Protein AF-A0A7W7WFT8-F1 (afdb_monomer)

Foldseek 3Di:
DVVVVVLVVVLLVVVVPDDLQLLLVLQVQNLLLVQVVCVVVVQKDFDLLQKIAGNDLDDPDLQSVQLCVQCPPRSIDGPVSSVVGDSDDPPPSQVVCVVVVFWPDPVVCCVVVVVVLVVLVVVLVVLVVVLVVVLVVCVVVVHDSVVSNVVSVVVNVVSVVVNPVPDPDDTDGDPSNVVSLVVQQVVLVVCVVVVVDDPVSQSSNCSSPNCVSDDCPDSNNSSNVSSVVVVVVVVVVVVVVVVVVVVVVVVVD

InterPro domains:
  IPR026467 Ser/Gly rich, Cys interspersed, C-terminal domain [TIGR04222] (7-215)

Sequence (253 aa):
MEFYRAERENADGSLADLDVYQLARLAKTVKATVLVGMYEQGRLVASTSGTVTVVDPEPRDRVEAALIEAAGPTRTVRITKLFEADLGRDAERDAELARRGLLEDRELYDRVAGPRASAARLVAVLVLLAGVVSVWWSVAQGKDVLRPAAFFVAILSVAMRSVFRWPPLRRFPTDLADRLLAAARADVGKAVGAGDAGDPPLVRAVALHGLSALPKDHDLVVATATAEAEDRRTFDELMRRHREAAEGQARKY

Nearest PDB structures (foldseek):
  6h2f-assembly1_I  TM=2.830E-01  e=9.382E+00  Aeromonas hydrophila subsp. hydrophila AL09-71

Organism: NCBI:txid258050

pLDDT: mean 80.82, std 14.82, range [39.59, 98.06]

Radius of gyration: 25.92 Å; Cα contacts (8 Å, |Δi|>4): 232; chains: 1; bounding box: 39×74×67 Å

Mean predicted aligned error: 11.73 Å

Structure (mmCIF, N/CA/C/O backbone):
data_AF-A0A7W7WFT8-F1
#
_entry.id   AF-A0A7W7WFT8-F1
#
loop_
_atom_site.group_PDB
_atom_site.id
_atom_site.type_symbol
_atom_site.label_atom_id
_atom_site.label_alt_id
_atom_site.label_comp_id
_atom_site.label_asym_id
_atom_site.label_entity_id
_atom_site.label_seq_id
_atom_site.pdbx_PDB_ins_code
_atom_site.Cartn_x
_atom_site.Cartn_y
_atom_site.Cartn_z
_atom_site.occupancy
_atom_site.B_iso_or_equiv
_atom_site.auth_seq_id
_atom_site.auth_comp_id
_atom_site.auth_asym_id
_atom_site.auth_atom_id
_atom_site.pdbx_PDB_model_num
ATOM 1 N N . MET A 1 1 ? -1.389 -30.212 -23.745 1.00 50.25 1 MET A N 1
ATOM 2 C CA . MET A 1 1 ? -2.164 -29.925 -22.515 1.00 50.25 1 MET A CA 1
ATOM 3 C C . MET A 1 1 ? -1.435 -30.339 -21.237 1.00 50.25 1 MET A C 1
ATOM 5 O O . MET A 1 1 ? -1.694 -29.719 -20.220 1.00 50.25 1 MET A O 1
ATOM 9 N N . GLU A 1 2 ? -0.515 -31.310 -21.260 1.00 43.66 2 GLU A N 1
ATOM 10 C CA . GLU A 1 2 ? 0.175 -31.784 -20.041 1.00 43.66 2 GLU A CA 1
ATOM 11 C C . GLU A 1 2 ? 1.190 -30.794 -19.444 1.00 43.66 2 GLU A C 1
ATOM 13 O O . GLU A 1 2 ? 1.282 -30.692 -18.224 1.00 43.66 2 GLU A O 1
ATOM 18 N N . PHE A 1 3 ? 1.860 -29.978 -20.269 1.00 39.59 3 PHE A N 1
ATOM 19 C CA . PHE A 1 3 ? 2.767 -28.920 -19.788 1.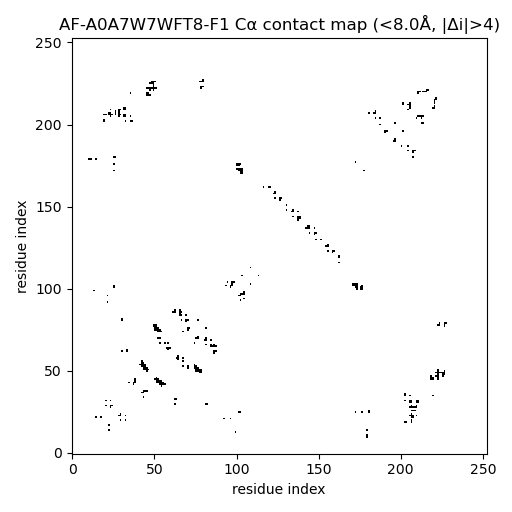00 39.59 3 PHE A CA 1
ATOM 20 C C . PHE A 1 3 ? 2.075 -27.915 -18.849 1.00 39.59 3 PHE A C 1
ATOM 22 O O . PHE A 1 3 ? 2.627 -27.553 -17.818 1.00 39.59 3 PHE A O 1
ATOM 29 N N . TYR A 1 4 ? 0.822 -27.549 -19.143 1.00 48.78 4 TYR A N 1
ATOM 30 C CA . TYR A 1 4 ? 0.037 -26.630 -18.311 1.00 48.78 4 TYR A CA 1
ATOM 31 C C . TYR A 1 4 ? -0.395 -27.225 -16.968 1.00 48.78 4 TYR A C 1
ATOM 33 O O . TYR A 1 4 ? -0.779 -26.471 -16.079 1.00 48.78 4 TYR A O 1
ATOM 41 N N . ARG A 1 5 ? -0.385 -28.555 -16.821 1.00 47.81 5 ARG A N 1
ATOM 42 C CA . ARG A 1 5 ? -0.784 -29.233 -15.583 1.00 47.81 5 ARG A CA 1
ATOM 43 C C . ARG A 1 5 ? 0.387 -29.341 -14.612 1.00 47.81 5 ARG A C 1
ATOM 45 O O . ARG A 1 5 ? 0.223 -28.977 -13.458 1.00 47.81 5 ARG A O 1
ATOM 52 N N . ALA A 1 6 ? 1.563 -29.731 -15.103 1.00 47.97 6 ALA A N 1
ATOM 53 C CA . ALA A 1 6 ? 2.786 -29.776 -14.301 1.00 47.97 6 ALA A CA 1
ATOM 54 C C . ALA A 1 6 ? 3.221 -28.377 -13.829 1.00 47.97 6 ALA A C 1
ATOM 56 O O . ALA A 1 6 ? 3.665 -28.209 -12.698 1.00 47.97 6 ALA A O 1
ATOM 57 N N . GLU A 1 7 ? 3.037 -27.355 -14.671 1.00 50.75 7 GLU A N 1
ATOM 58 C CA . GLU A 1 7 ? 3.286 -25.960 -14.296 1.00 50.75 7 GLU A CA 1
ATOM 59 C C . GLU A 1 7 ? 2.283 -25.467 -13.238 1.00 50.75 7 GLU A C 1
ATOM 61 O O . GLU A 1 7 ? 2.668 -24.740 -12.330 1.00 50.75 7 GLU A O 1
ATOM 66 N N . ARG A 1 8 ? 1.022 -25.925 -13.284 1.00 51.75 8 ARG A N 1
ATOM 67 C CA . ARG A 1 8 ? 0.002 -25.637 -12.258 1.00 51.75 8 ARG A CA 1
ATOM 68 C C . ARG A 1 8 ? 0.278 -26.333 -10.929 1.00 51.75 8 ARG A C 1
ATOM 70 O O . ARG A 1 8 ? 0.214 -25.686 -9.895 1.00 51.75 8 ARG A O 1
ATOM 77 N N . GLU A 1 9 ? 0.595 -27.624 -10.958 1.00 53.41 9 GLU A N 1
ATOM 78 C CA . GLU A 1 9 ? 0.851 -28.423 -9.753 1.00 53.41 9 GLU A CA 1
ATOM 79 C C . GLU A 1 9 ? 2.134 -27.954 -9.033 1.00 53.41 9 GLU A C 1
ATOM 81 O O . GLU A 1 9 ? 2.147 -27.877 -7.807 1.00 53.41 9 GLU A O 1
ATOM 86 N N . ASN A 1 10 ? 3.167 -27.513 -9.769 1.00 57.12 10 ASN A N 1
ATOM 87 C CA . ASN A 1 10 ? 4.337 -26.846 -9.173 1.00 57.12 10 ASN A CA 1
ATOM 88 C C . ASN A 1 10 ? 4.019 -25.443 -8.624 1.00 57.12 10 ASN A C 1
ATOM 90 O O . ASN A 1 10 ? 4.641 -24.999 -7.658 1.00 57.12 10 ASN A O 1
ATOM 94 N N . ALA A 1 11 ? 3.072 -24.729 -9.231 1.00 55.03 11 ALA A N 1
ATOM 95 C CA . ALA A 1 11 ? 2.734 -23.363 -8.847 1.00 55.03 11 ALA A CA 1
ATOM 96 C C . ALA A 1 11 ? 1.789 -23.290 -7.629 1.00 55.03 11 ALA A C 1
ATOM 98 O O . ALA A 1 11 ? 1.960 -22.407 -6.788 1.00 55.03 11 ALA A O 1
ATOM 99 N N . ASP A 1 12 ? 0.864 -24.243 -7.474 1.00 55.66 12 ASP A N 1
ATOM 100 C CA . ASP A 1 12 ? 0.010 -24.355 -6.281 1.00 55.66 12 ASP A CA 1
ATOM 101 C C . ASP A 1 12 ? 0.834 -24.708 -5.028 1.00 55.66 12 ASP A C 1
ATOM 103 O O . ASP A 1 12 ? 0.601 -24.141 -3.957 1.00 55.66 12 ASP A O 1
ATOM 107 N N . GLY A 1 13 ? 1.870 -25.547 -5.169 1.00 59.00 13 GLY A N 1
ATOM 108 C CA . GLY A 1 13 ? 2.876 -25.748 -4.117 1.00 59.00 13 GLY A CA 1
ATOM 109 C C . GLY A 1 13 ? 3.654 -24.463 -3.802 1.00 59.00 13 GLY A C 1
ATOM 110 O O . GLY A 1 13 ? 3.830 -24.103 -2.641 1.00 59.00 13 GLY A O 1
ATOM 111 N N . SER A 1 14 ? 4.018 -23.693 -4.835 1.00 63.72 14 SER A N 1
ATOM 112 C CA . SER A 1 14 ? 4.805 -22.460 -4.689 1.00 63.72 14 SER A CA 1
ATOM 113 C C . SER A 1 14 ? 4.126 -21.373 -3.846 1.00 63.72 14 SER A C 1
ATOM 115 O O . SER A 1 14 ? 4.821 -20.677 -3.105 1.00 63.72 14 SER A O 1
ATOM 117 N N . LEU A 1 15 ? 2.793 -21.224 -3.928 1.00 64.94 15 LEU A N 1
ATOM 118 C CA . LEU A 1 15 ? 2.033 -20.280 -3.094 1.00 64.94 15 LEU A CA 1
ATOM 119 C C . LEU A 1 15 ? 1.778 -20.778 -1.672 1.00 64.94 15 LEU A C 1
ATOM 121 O O . LEU A 1 15 ? 1.697 -19.963 -0.751 1.00 64.94 15 LEU A O 1
ATOM 125 N N . ALA A 1 16 ? 1.560 -22.083 -1.496 1.00 67.50 16 ALA A N 1
ATOM 126 C CA . ALA A 1 16 ? 1.362 -22.667 -0.173 1.00 67.50 16 ALA A CA 1
ATOM 127 C C . ALA A 1 16 ? 2.610 -22.475 0.705 1.00 67.50 16 ALA A C 1
ATOM 129 O O . ALA A 1 16 ? 2.475 -22.241 1.905 1.00 67.50 16 ALA A O 1
ATOM 130 N N . ASP A 1 17 ? 3.782 -22.462 0.065 1.00 78.38 17 ASP A N 1
ATOM 131 C CA . ASP A 1 17 ? 5.096 -22.245 0.667 1.00 78.38 17 ASP A CA 1
ATOM 132 C C . ASP A 1 17 ? 5.495 -20.761 0.791 1.00 78.38 17 ASP A C 1
ATOM 134 O O . ASP A 1 17 ? 6.647 -20.458 1.124 1.00 78.38 17 ASP A O 1
ATOM 138 N N . LEU A 1 18 ? 4.607 -19.813 0.459 1.00 81.69 18 LEU A N 1
ATOM 139 C CA . LEU A 1 18 ? 4.859 -18.395 0.724 1.00 81.69 18 LEU A CA 1
ATOM 140 C C . LEU A 1 18 ? 4.464 -18.046 2.149 1.00 81.69 18 LEU A C 1
ATOM 142 O O . LEU A 1 18 ? 3.367 -18.369 2.615 1.00 81.69 18 LEU A O 1
ATOM 146 N N . ASP A 1 19 ? 5.332 -17.286 2.807 1.00 87.62 19 ASP A N 1
ATOM 147 C CA . ASP A 1 19 ? 4.950 -16.654 4.055 1.00 87.62 19 ASP A CA 1
ATOM 148 C C . ASP A 1 19 ? 3.864 -15.581 3.816 1.00 87.62 19 ASP A C 1
ATOM 150 O O . ASP A 1 19 ? 3.641 -15.075 2.709 1.00 87.62 19 ASP A O 1
ATOM 154 N N . VAL A 1 20 ? 3.157 -15.227 4.886 1.00 87.81 20 VAL A N 1
ATOM 155 C CA . VAL A 1 20 ? 2.061 -14.249 4.858 1.00 87.81 20 VAL A CA 1
ATOM 156 C C . VAL A 1 20 ? 2.513 -12.886 4.312 1.00 87.81 20 VAL A C 1
ATOM 158 O O . VAL A 1 20 ? 1.756 -12.227 3.599 1.00 87.81 20 VAL A O 1
ATOM 161 N N . TYR A 1 21 ? 3.739 -12.455 4.610 1.00 87.25 21 TYR A N 1
ATOM 162 C CA . TYR A 1 21 ? 4.273 -11.168 4.170 1.00 87.25 21 TYR A CA 1
ATOM 163 C C . TYR A 1 21 ? 4.674 -11.185 2.697 1.00 87.25 21 TYR A C 1
ATOM 165 O O . TYR A 1 21 ? 4.445 -10.200 2.000 1.00 87.25 21 TYR A O 1
ATOM 173 N N . GLN A 1 22 ? 5.229 -12.287 2.198 1.00 88.44 22 GLN A N 1
ATOM 174 C CA . GLN A 1 22 ? 5.517 -12.524 0.788 1.00 88.44 22 GLN A CA 1
ATOM 175 C C . GLN A 1 22 ? 4.223 -12.533 -0.025 1.00 88.44 22 GLN A C 1
ATOM 177 O O . GLN A 1 22 ? 4.143 -11.863 -1.057 1.00 88.44 22 GLN A O 1
ATOM 182 N N . LEU A 1 23 ? 3.184 -13.206 0.478 1.00 89.88 23 LEU A N 1
ATOM 183 C CA . LEU A 1 23 ? 1.859 -13.198 -0.134 1.00 89.88 23 LEU A CA 1
ATOM 184 C C . LEU A 1 23 ? 1.267 -11.784 -0.164 1.00 89.88 23 LEU A C 1
ATOM 186 O O . LEU A 1 23 ? 0.834 -11.314 -1.217 1.00 89.88 23 LEU A O 1
ATOM 190 N N . ALA A 1 24 ? 1.326 -11.069 0.964 1.00 90.44 24 ALA A N 1
ATOM 191 C CA . ALA A 1 24 ? 0.870 -9.687 1.052 1.00 90.44 24 ALA A CA 1
ATOM 192 C C . ALA A 1 24 ? 1.673 -8.747 0.141 1.00 90.44 24 ALA A C 1
ATOM 194 O O . ALA A 1 24 ? 1.148 -7.781 -0.415 1.00 90.44 24 ALA A O 1
ATOM 195 N N . ARG A 1 25 ? 2.962 -9.028 -0.056 1.00 88.62 25 ARG A N 1
ATOM 196 C CA . ARG A 1 25 ? 3.845 -8.273 -0.950 1.00 88.62 25 ARG A CA 1
ATOM 197 C C . ARG A 1 25 ? 3.471 -8.470 -2.402 1.00 88.62 25 ARG A C 1
ATOM 199 O O . ARG A 1 25 ? 3.368 -7.480 -3.127 1.00 88.62 25 ARG A O 1
ATOM 206 N N . LEU A 1 26 ? 3.182 -9.706 -2.790 1.00 88.12 26 LEU A N 1
ATOM 207 C CA . LEU A 1 26 ? 2.691 -10.037 -4.121 1.00 88.12 26 LEU A CA 1
ATOM 208 C C . LEU A 1 26 ? 1.326 -9.384 -4.391 1.00 88.12 26 LEU A C 1
ATOM 210 O O . LEU A 1 26 ? 1.120 -8.772 -5.438 1.00 88.12 26 LEU A O 1
ATOM 214 N N . ALA A 1 27 ? 0.423 -9.431 -3.407 1.00 89.31 27 ALA A N 1
ATOM 215 C CA . ALA A 1 27 ? -0.914 -8.845 -3.482 1.00 89.31 27 ALA A CA 1
ATOM 216 C C . ALA A 1 27 ? -0.955 -7.315 -3.287 1.00 89.31 27 ALA A C 1
ATOM 218 O O . ALA A 1 27 ? -2.010 -6.713 -3.488 1.00 89.31 27 ALA A O 1
ATOM 219 N N . LYS A 1 28 ? 0.174 -6.677 -2.939 1.00 89.44 28 LYS A N 1
ATOM 220 C CA . LYS A 1 28 ? 0.299 -5.235 -2.632 1.00 89.44 28 LYS A CA 1
ATOM 221 C C . LYS A 1 28 ? -0.527 -4.779 -1.419 1.00 89.44 28 LYS A C 1
ATOM 223 O O . LYS A 1 28 ? -0.974 -3.639 -1.349 1.00 89.44 28 LYS A O 1
ATOM 228 N N . THR A 1 29 ? -0.680 -5.658 -0.441 1.00 92.25 29 THR A N 1
ATOM 229 C CA . THR A 1 29 ? -1.489 -5.501 0.781 1.00 92.25 29 THR A CA 1
ATOM 230 C C . THR A 1 29 ? -0.646 -5.509 2.060 1.00 92.25 29 THR A C 1
ATOM 232 O O . THR A 1 29 ? -1.208 -5.394 3.143 1.00 92.25 29 THR A O 1
ATOM 235 N N . VAL A 1 30 ? 0.692 -5.567 1.958 1.00 92.88 30 VAL A N 1
ATOM 236 C CA . VAL A 1 30 ? 1.639 -5.634 3.099 1.00 92.88 30 VAL A CA 1
ATOM 237 C C . VAL A 1 30 ? 1.283 -4.682 4.235 1.00 92.88 30 VAL A C 1
ATOM 239 O O . VAL A 1 30 ? 1.249 -5.101 5.384 1.00 92.88 30 VAL A O 1
ATOM 242 N N . LYS A 1 31 ? 0.992 -3.412 3.925 1.00 93.94 31 LYS A N 1
ATOM 243 C CA . LYS A 1 31 ? 0.644 -2.409 4.942 1.00 93.94 31 LYS A CA 1
ATOM 244 C C . LYS A 1 31 ? -0.584 -2.822 5.744 1.00 93.94 31 LYS A C 1
ATOM 246 O O . LYS A 1 31 ? -0.548 -2.790 6.964 1.00 93.94 31 LYS A O 1
ATOM 251 N N . ALA A 1 32 ? -1.645 -3.248 5.059 1.00 94.88 32 ALA A N 1
ATOM 252 C CA . ALA A 1 32 ? -2.862 -3.713 5.713 1.00 94.88 32 ALA A CA 1
ATOM 253 C C . ALA A 1 32 ? -2.578 -4.946 6.581 1.00 94.88 32 ALA A C 1
ATOM 255 O O . ALA A 1 32 ? -3.019 -5.000 7.722 1.00 94.88 32 ALA A O 1
ATOM 256 N N . THR A 1 33 ? -1.791 -5.896 6.075 1.00 94.75 33 THR A N 1
ATOM 257 C CA . THR A 1 33 ? -1.417 -7.110 6.811 1.00 94.75 33 THR A CA 1
ATOM 258 C C . THR A 1 33 ? -0.623 -6.808 8.076 1.00 94.75 33 THR A C 1
ATOM 260 O O . THR A 1 33 ? -0.925 -7.372 9.122 1.00 94.75 33 THR A O 1
ATOM 263 N N . VAL A 1 34 ? 0.352 -5.899 8.008 1.00 94.44 34 VAL A N 1
ATOM 264 C CA . VAL A 1 34 ? 1.160 -5.508 9.174 1.00 94.44 34 VAL A CA 1
ATOM 265 C C . VAL A 1 34 ? 0.302 -4.751 10.183 1.00 94.44 34 VAL A C 1
ATOM 267 O O . VAL A 1 34 ? 0.357 -5.062 11.365 1.00 94.44 34 VAL A O 1
ATOM 270 N N . LEU A 1 35 ? -0.539 -3.812 9.733 1.00 95.19 35 LEU A N 1
ATOM 271 C CA . LEU A 1 35 ? -1.436 -3.061 10.619 1.00 95.19 35 LEU A CA 1
ATOM 272 C C . LEU A 1 35 ? -2.415 -3.978 11.359 1.00 95.19 35 LEU A C 1
ATOM 274 O O . LEU A 1 35 ? -2.598 -3.813 12.561 1.00 95.19 35 LEU A O 1
ATOM 278 N N . VAL A 1 36 ? -2.999 -4.959 10.664 1.00 95.06 36 VAL A N 1
ATOM 279 C CA . VAL A 1 36 ? -3.851 -5.978 11.296 1.00 95.06 36 VAL A CA 1
ATOM 280 C C . VAL A 1 36 ? -3.036 -6.823 12.265 1.00 95.06 36 VAL A C 1
ATOM 282 O O . VAL A 1 36 ? -3.439 -6.977 13.407 1.00 95.06 36 VAL A O 1
ATOM 285 N N . GLY A 1 37 ? -1.852 -7.298 11.869 1.00 93.19 37 GLY A N 1
ATOM 286 C CA . GLY A 1 37 ? -0.977 -8.058 12.762 1.00 93.19 37 GLY A CA 1
ATOM 287 C C . GLY A 1 37 ? -0.611 -7.295 14.041 1.00 93.19 37 GLY A C 1
ATOM 288 O O . GLY A 1 37 ? -0.645 -7.870 15.125 1.00 93.19 37 GLY A O 1
ATOM 289 N N . MET A 1 38 ? -0.311 -5.997 13.939 1.00 94.75 38 MET A N 1
ATOM 290 C CA . MET A 1 38 ? -0.052 -5.137 15.098 1.00 94.75 38 MET A CA 1
ATOM 291 C C . MET A 1 38 ? -1.309 -4.931 15.954 1.00 94.75 38 MET A C 1
ATOM 293 O O . MET A 1 38 ? -1.201 -4.915 17.180 1.00 94.75 38 MET A O 1
ATOM 297 N N . TYR A 1 39 ? -2.481 -4.778 15.332 1.00 95.25 39 TYR A N 1
ATOM 298 C CA . TYR A 1 39 ? -3.759 -4.612 16.031 1.00 95.25 39 TYR A CA 1
ATOM 299 C C . TYR A 1 39 ? -4.137 -5.870 16.823 1.00 95.25 39 TYR A C 1
ATOM 301 O O . TYR A 1 39 ? -4.338 -5.784 18.031 1.00 95.25 39 TYR A O 1
ATOM 309 N N . GLU A 1 40 ? -4.100 -7.045 16.189 1.00 93.19 40 GLU A N 1
ATOM 310 C CA . GLU A 1 40 ? -4.391 -8.339 16.831 1.00 93.19 40 GLU A CA 1
ATOM 311 C C . GLU A 1 40 ? -3.426 -8.657 17.983 1.00 93.19 40 GLU A C 1
ATOM 313 O O . GLU A 1 40 ? -3.780 -9.301 18.966 1.00 93.19 40 GLU A O 1
ATOM 318 N N . GLN A 1 41 ? -2.185 -8.174 17.901 1.00 94.06 41 GLN A N 1
ATOM 319 C CA . GLN A 1 41 ? -1.191 -8.330 18.966 1.00 94.06 41 GLN A CA 1
ATOM 320 C C . GLN A 1 41 ? -1.345 -7.305 20.103 1.00 94.06 41 GLN A C 1
ATOM 322 O O . GLN A 1 41 ? -0.537 -7.314 21.032 1.00 94.06 41 GLN A O 1
ATOM 327 N N . GLY A 1 42 ? -2.323 -6.393 20.030 1.00 95.38 42 GLY A N 1
ATOM 328 C CA . GLY A 1 42 ? -2.522 -5.317 21.007 1.00 95.38 42 GLY A CA 1
ATOM 329 C C . GLY A 1 42 ? -1.450 -4.222 20.960 1.00 95.38 42 GLY A C 1
ATOM 330 O O . GLY A 1 42 ? -1.288 -3.458 21.909 1.00 95.38 42 GLY A O 1
ATOM 331 N N . ARG A 1 43 ? -0.688 -4.147 19.865 1.00 96.25 43 ARG A N 1
ATOM 332 C CA . ARG A 1 43 ? 0.441 -3.217 19.678 1.00 96.25 43 ARG A CA 1
ATOM 333 C C . ARG A 1 43 ? 0.031 -1.958 18.927 1.00 96.25 43 ARG A C 1
ATOM 335 O O . ARG A 1 43 ? 0.760 -0.967 18.935 1.00 96.25 43 ARG A O 1
ATOM 342 N N . LEU A 1 44 ? -1.146 -1.983 18.314 1.00 96.81 44 LEU A N 1
ATOM 343 C CA . LEU A 1 44 ? -1.772 -0.856 17.646 1.00 96.81 44 LEU A CA 1
ATOM 344 C C . LEU A 1 44 ? -3.238 -0.776 18.064 1.00 96.81 44 LEU A C 1
ATOM 346 O O . LEU A 1 44 ? -3.957 -1.766 18.019 1.00 96.81 44 LEU A O 1
ATOM 350 N N . VAL A 1 45 ? -3.687 0.416 18.443 1.00 97.12 45 VAL A N 1
ATOM 351 C CA . VAL A 1 45 ? -5.089 0.691 18.767 1.00 97.12 45 VAL A CA 1
ATOM 352 C C . VAL A 1 45 ? -5.644 1.632 17.713 1.00 97.12 45 VAL A C 1
ATOM 354 O O . VAL A 1 45 ? -5.052 2.673 17.425 1.00 97.12 45 VAL A O 1
ATOM 357 N N . ALA A 1 46 ? -6.777 1.264 17.125 1.00 96.94 46 ALA A N 1
ATOM 358 C CA . ALA A 1 46 ? -7.500 2.101 16.182 1.00 96.94 46 ALA A CA 1
ATOM 359 C C . ALA A 1 46 ? -8.653 2.813 16.894 1.00 96.94 46 ALA A C 1
ATOM 361 O O . ALA A 1 46 ? -9.386 2.212 17.672 1.00 96.94 46 ALA A O 1
ATOM 362 N N . SER A 1 47 ? -8.803 4.108 16.630 1.00 96.62 47 SER A N 1
ATOM 363 C CA . SER A 1 47 ? -9.913 4.919 17.121 1.00 96.62 47 SER A CA 1
ATOM 364 C C . SER A 1 47 ? -10.936 5.133 16.011 1.00 96.62 47 SER A C 1
ATOM 366 O O . SER A 1 47 ? -10.584 5.325 14.844 1.00 96.62 47 SER A O 1
ATOM 368 N N . THR A 1 48 ? -12.211 5.221 16.387 1.00 94.56 48 THR A N 1
ATOM 369 C CA . THR A 1 48 ? -13.317 5.554 15.476 1.00 94.56 48 THR A CA 1
ATOM 370 C C . THR A 1 48 ? -13.163 6.928 14.816 1.00 94.56 48 THR A C 1
ATOM 372 O O . THR A 1 48 ? -13.754 7.165 13.764 1.00 94.56 48 THR A O 1
ATOM 375 N N . SER A 1 49 ? -12.320 7.808 15.373 1.00 94.81 49 SER A N 1
ATOM 376 C CA . SER A 1 49 ? -11.932 9.104 14.794 1.00 94.81 49 SER A CA 1
ATOM 377 C C . SER A 1 49 ? -11.028 9.005 13.558 1.00 94.81 49 SER A C 1
ATOM 379 O O . SER A 1 49 ? -10.674 10.032 12.989 1.00 94.81 49 SER A O 1
ATOM 381 N N . GLY A 1 50 ? -10.610 7.804 13.150 1.00 95.56 50 GLY A N 1
ATOM 382 C CA . GLY A 1 50 ? -9.708 7.607 12.009 1.00 95.56 50 GLY A CA 1
ATOM 383 C C . GLY A 1 50 ? -8.221 7.766 12.330 1.00 95.56 50 GLY A C 1
ATOM 384 O O . GLY A 1 50 ? -7.371 7.830 11.436 1.00 95.56 50 GLY A O 1
ATOM 385 N N . THR A 1 51 ? -7.888 7.807 13.617 1.00 97.00 51 THR A N 1
ATOM 386 C CA . THR A 1 51 ? -6.510 7.804 14.107 1.00 97.00 51 THR A CA 1
ATOM 387 C C . THR A 1 51 ? -6.128 6.433 14.636 1.00 97.00 51 THR A C 1
ATOM 389 O O . THR A 1 51 ? -6.955 5.709 15.182 1.00 97.00 51 THR A O 1
ATOM 392 N N . VAL A 1 52 ? -4.852 6.103 14.509 1.00 97.25 52 VAL A N 1
ATOM 393 C CA . VAL A 1 52 ? -4.237 4.902 15.065 1.00 97.25 52 VAL A CA 1
ATOM 394 C C . VAL A 1 52 ? -3.107 5.305 15.995 1.00 97.25 52 VAL A C 1
ATOM 396 O O . VAL A 1 52 ? -2.371 6.254 15.710 1.00 97.25 52 VAL A O 1
ATOM 399 N N . THR A 1 53 ? -2.984 4.580 17.100 1.00 97.56 53 THR A N 1
ATOM 400 C CA . THR A 1 53 ? -1.948 4.777 18.109 1.00 97.56 53 THR A CA 1
ATOM 401 C C . THR A 1 53 ? -1.115 3.510 18.237 1.00 97.56 53 THR A C 1
ATOM 403 O O . THR A 1 53 ? -1.643 2.440 18.534 1.00 97.56 53 THR A O 1
ATOM 406 N N . VAL A 1 54 ? 0.192 3.634 18.019 1.00 97.31 54 VAL A N 1
ATOM 407 C CA . VAL A 1 54 ? 1.168 2.565 18.255 1.00 97.31 54 VAL A CA 1
ATOM 408 C C . VAL A 1 54 ? 1.478 2.522 19.749 1.00 97.31 54 VAL A C 1
ATOM 410 O O . VAL A 1 54 ? 2.038 3.467 20.309 1.00 97.31 54 VAL A O 1
ATOM 413 N N . VAL A 1 55 ? 1.096 1.423 20.394 1.00 96.81 55 VAL A N 1
ATOM 414 C CA . VAL A 1 55 ? 1.263 1.203 21.836 1.00 96.81 55 VAL A CA 1
ATOM 415 C C . VAL A 1 55 ? 2.663 0.676 22.137 1.00 96.81 55 VAL A C 1
ATOM 417 O O . VAL A 1 55 ? 3.342 1.196 23.023 1.00 96.81 55 VAL A O 1
ATOM 420 N N . ASP A 1 56 ? 3.116 -0.309 21.362 1.00 95.00 56 ASP A N 1
ATOM 421 C CA . ASP A 1 56 ? 4.440 -0.916 21.492 1.00 95.00 56 ASP A CA 1
ATOM 422 C C . ASP A 1 56 ? 5.356 -0.451 20.344 1.00 95.00 56 ASP A C 1
ATOM 424 O O . ASP A 1 56 ? 5.102 -0.800 19.190 1.00 95.00 56 ASP A O 1
ATOM 428 N N . PRO A 1 57 ? 6.401 0.350 20.629 1.00 92.00 57 PRO A N 1
ATOM 429 C CA . PRO A 1 57 ? 7.276 0.920 19.612 1.00 92.00 57 PRO A CA 1
ATOM 430 C C . PRO A 1 57 ? 8.401 -0.018 19.152 1.00 92.00 57 PRO A C 1
ATOM 432 O O . PRO A 1 57 ? 9.175 0.401 18.297 1.00 92.00 57 PRO A O 1
ATOM 435 N N . GLU A 1 58 ? 8.555 -1.214 19.729 1.00 95.50 58 GLU A N 1
ATOM 436 C CA . GLU A 1 58 ? 9.685 -2.097 19.418 1.00 95.50 58 GLU A CA 1
ATOM 437 C C . GLU A 1 58 ? 9.481 -2.787 18.055 1.00 95.50 58 GLU A C 1
ATOM 439 O O . GLU A 1 58 ? 8.637 -3.675 17.940 1.00 95.50 58 GLU A O 1
ATOM 444 N N . PRO A 1 59 ? 10.203 -2.429 16.983 1.00 93.69 59 PRO A N 1
ATOM 445 C CA . PRO A 1 59 ? 9.925 -3.000 15.669 1.00 93.69 59 PRO A CA 1
ATOM 446 C C . PRO A 1 59 ? 10.323 -4.480 15.603 1.00 93.69 59 PRO A C 1
ATOM 448 O O . PRO A 1 59 ? 11.453 -4.835 15.937 1.00 93.69 59 PRO A O 1
ATOM 451 N N . ARG A 1 60 ? 9.439 -5.355 15.101 1.00 91.25 60 ARG A N 1
ATOM 452 C CA . ARG A 1 60 ? 9.785 -6.774 14.873 1.00 91.25 60 ARG A CA 1
ATOM 453 C C . ARG A 1 60 ? 10.402 -7.020 13.507 1.00 91.25 60 ARG A C 1
ATOM 455 O O . ARG A 1 60 ? 11.161 -7.969 13.326 1.00 91.25 60 ARG A O 1
ATOM 462 N N . ASP A 1 61 ? 10.077 -6.171 12.541 1.00 89.44 61 ASP A N 1
ATOM 463 C CA . ASP A 1 61 ? 10.654 -6.213 11.209 1.00 89.44 61 ASP A CA 1
ATOM 464 C C . ASP A 1 61 ? 10.826 -4.806 10.616 1.00 89.44 61 ASP A C 1
ATOM 466 O O . ASP A 1 61 ? 10.438 -3.795 11.202 1.00 89.44 61 ASP A O 1
ATOM 470 N N . ARG A 1 62 ? 11.449 -4.734 9.433 1.00 88.94 62 ARG A N 1
ATOM 471 C CA . ARG A 1 62 ? 11.726 -3.464 8.740 1.00 88.94 62 ARG A CA 1
ATOM 472 C C . ARG A 1 62 ? 10.468 -2.725 8.284 1.00 88.94 62 ARG A C 1
ATOM 474 O O . ARG A 1 62 ? 10.485 -1.502 8.207 1.00 88.94 62 ARG A O 1
ATOM 481 N N . VAL A 1 63 ? 9.413 -3.452 7.931 1.00 90.56 63 VAL A N 1
ATOM 482 C CA . VAL A 1 63 ? 8.158 -2.867 7.450 1.00 90.56 63 VAL A CA 1
ATOM 483 C C . VAL A 1 63 ? 7.416 -2.234 8.617 1.00 90.56 63 VAL A C 1
ATOM 485 O O . VAL A 1 63 ? 6.952 -1.102 8.513 1.00 90.56 63 VAL A O 1
ATOM 488 N N . GLU A 1 64 ? 7.356 -2.945 9.736 1.00 92.94 64 GLU A N 1
ATOM 489 C CA . GLU A 1 64 ? 6.843 -2.427 10.988 1.00 92.94 64 GLU A CA 1
ATOM 490 C C . GLU A 1 64 ? 7.661 -1.221 11.461 1.00 92.94 64 GLU A C 1
ATOM 492 O O . GLU A 1 64 ? 7.073 -0.191 11.773 1.00 92.94 64 GLU A O 1
ATOM 497 N N . ALA A 1 65 ? 8.997 -1.288 11.420 1.00 93.56 65 ALA A N 1
ATOM 498 C CA . ALA A 1 65 ? 9.854 -0.148 11.750 1.00 93.56 65 ALA A CA 1
ATOM 499 C C . ALA A 1 65 ? 9.496 1.102 10.933 1.00 93.56 65 ALA A C 1
ATOM 501 O O . ALA A 1 65 ? 9.340 2.178 11.505 1.00 93.56 65 ALA A O 1
ATOM 502 N N . ALA A 1 66 ? 9.291 0.955 9.621 1.00 93.38 66 ALA A N 1
ATOM 503 C CA . ALA A 1 66 ? 8.897 2.061 8.750 1.00 93.38 66 ALA A CA 1
ATOM 504 C C . ALA A 1 66 ? 7.501 2.620 9.088 1.00 93.38 66 ALA A C 1
ATOM 506 O O . ALA A 1 66 ? 7.279 3.828 9.012 1.00 93.38 66 ALA A O 1
ATOM 507 N N . LEU A 1 67 ? 6.550 1.766 9.484 1.00 94.00 67 LEU A N 1
ATOM 508 C CA . LEU A 1 67 ? 5.220 2.208 9.922 1.00 94.00 67 LEU A CA 1
ATOM 509 C C . LEU A 1 67 ? 5.268 2.926 11.277 1.00 94.00 67 LEU A C 1
ATOM 511 O O . LEU A 1 67 ? 4.604 3.948 11.447 1.00 94.00 67 LEU A O 1
ATOM 515 N N . ILE A 1 68 ? 6.067 2.426 12.222 1.00 95.00 68 ILE A N 1
ATOM 516 C CA . ILE A 1 68 ? 6.284 3.058 13.529 1.00 95.00 68 ILE A CA 1
ATOM 517 C C . ILE A 1 68 ? 6.972 4.416 13.346 1.00 95.00 68 ILE A C 1
ATOM 519 O O . ILE A 1 68 ? 6.551 5.404 13.946 1.00 95.00 68 ILE A O 1
ATOM 523 N N . GLU A 1 69 ? 7.974 4.497 12.470 1.00 95.06 69 GLU A N 1
ATOM 524 C CA . GLU A 1 69 ? 8.629 5.754 12.105 1.00 95.06 69 GLU A CA 1
ATOM 525 C C . GLU A 1 69 ? 7.633 6.744 11.479 1.00 95.06 69 GLU A C 1
ATOM 527 O O . GLU A 1 69 ? 7.590 7.911 11.872 1.00 95.06 69 GLU A O 1
ATOM 532 N N . ALA A 1 70 ? 6.762 6.277 10.577 1.00 94.69 70 ALA A N 1
ATOM 533 C CA . ALA A 1 70 ? 5.721 7.100 9.961 1.00 94.69 70 ALA A CA 1
ATOM 534 C C . ALA A 1 70 ? 4.647 7.587 10.952 1.00 94.69 70 ALA A C 1
ATOM 536 O O . ALA A 1 70 ? 4.044 8.642 10.732 1.00 94.69 70 ALA A O 1
ATOM 537 N N . ALA A 1 71 ? 4.417 6.865 12.055 1.00 94.31 71 ALA A N 1
ATOM 538 C CA . ALA A 1 71 ? 3.562 7.331 13.147 1.00 94.31 71 ALA A CA 1
ATOM 539 C C . ALA A 1 71 ? 4.177 8.516 13.915 1.00 94.31 71 ALA A C 1
ATOM 541 O O . ALA A 1 71 ? 3.455 9.270 14.574 1.00 94.31 71 ALA A O 1
ATOM 542 N N . GLY A 1 72 ? 5.493 8.711 13.798 1.00 93.06 72 GLY A N 1
ATOM 543 C CA . GLY A 1 72 ? 6.224 9.821 14.390 1.00 93.06 72 GLY A CA 1
ATOM 544 C C . GLY A 1 72 ? 6.368 9.731 15.916 1.00 93.06 72 GLY A C 1
ATOM 545 O O . GLY A 1 72 ? 5.950 8.759 16.551 1.00 93.06 72 GLY A O 1
ATOM 546 N N . PRO A 1 73 ? 6.946 10.766 16.553 1.00 91.94 73 PRO A N 1
ATOM 547 C CA . PRO A 1 73 ? 7.269 10.746 17.983 1.00 91.94 73 PRO A CA 1
ATOM 548 C C . PRO A 1 73 ? 6.030 10.698 18.886 1.00 91.94 73 PRO A C 1
ATOM 550 O O . PRO A 1 73 ? 6.099 10.183 19.998 1.00 91.94 73 PRO A O 1
ATOM 553 N N . THR A 1 74 ? 4.888 11.207 18.413 1.00 92.25 74 THR A N 1
ATOM 554 C CA . THR A 1 74 ? 3.604 11.160 19.129 1.00 92.25 74 THR A CA 1
ATOM 555 C C . THR A 1 74 ? 2.945 9.786 19.072 1.00 92.25 74 THR A C 1
ATOM 557 O O . THR A 1 74 ? 1.961 9.564 19.778 1.00 92.25 74 THR A O 1
ATOM 560 N N . ARG A 1 75 ? 3.448 8.881 18.216 1.00 92.31 75 ARG A N 1
ATOM 561 C CA . ARG A 1 75 ? 2.943 7.514 17.995 1.00 92.31 75 ARG A CA 1
ATOM 562 C C . ARG A 1 75 ? 1.460 7.435 17.653 1.00 92.31 75 ARG A C 1
ATOM 564 O O . ARG A 1 75 ? 0.876 6.361 17.689 1.00 92.31 75 ARG A O 1
ATOM 571 N N . THR A 1 76 ? 0.850 8.569 17.339 1.00 96.06 76 THR A N 1
ATOM 572 C CA . THR A 1 76 ? -0.568 8.714 17.042 1.00 96.06 76 THR A CA 1
ATOM 573 C C . THR A 1 76 ? -0.676 9.502 15.762 1.00 96.06 76 THR A C 1
ATOM 575 O O . THR A 1 76 ? -0.184 10.631 15.673 1.00 96.06 76 THR A O 1
ATOM 578 N N . VAL A 1 77 ? -1.309 8.896 14.767 1.00 96.75 77 VAL A N 1
ATOM 579 C CA . VAL A 1 77 ? -1.384 9.441 13.417 1.00 96.75 77 VAL A CA 1
ATOM 580 C C . VAL A 1 77 ? -2.697 9.027 12.760 1.00 96.75 77 VAL A C 1
ATOM 582 O O . VAL A 1 77 ? -3.335 8.060 13.169 1.00 96.75 77 VAL A O 1
ATOM 585 N N . ARG A 1 78 ? -3.128 9.758 11.730 1.00 95.75 78 ARG A N 1
ATOM 586 C CA . ARG A 1 78 ? -4.234 9.310 10.877 1.00 95.75 78 ARG A CA 1
ATOM 587 C C . ARG A 1 78 ? -3.831 8.063 10.101 1.00 95.75 78 ARG A C 1
ATOM 589 O O . ARG A 1 78 ? -2.724 7.998 9.569 1.00 95.75 78 ARG A O 1
ATOM 596 N N . ILE A 1 79 ? -4.737 7.094 10.020 1.00 95.88 79 ILE A N 1
ATOM 597 C CA . ILE A 1 79 ? -4.455 5.797 9.394 1.00 95.88 79 ILE A CA 1
ATOM 598 C C . ILE A 1 79 ? -4.103 5.928 7.902 1.00 95.88 79 ILE A C 1
ATOM 600 O O . ILE A 1 79 ? -3.232 5.209 7.415 1.00 95.88 79 ILE A O 1
ATOM 604 N N . THR A 1 80 ? -4.675 6.911 7.197 1.00 94.25 80 THR A N 1
ATOM 605 C CA . THR A 1 80 ? -4.351 7.218 5.792 1.00 94.25 80 THR A CA 1
ATOM 606 C C . THR A 1 80 ? -2.873 7.564 5.598 1.00 94.25 80 THR A C 1
ATOM 608 O O . THR A 1 80 ? -2.250 7.076 4.659 1.00 94.25 80 THR A O 1
ATOM 611 N N . LYS A 1 81 ? -2.251 8.279 6.546 1.00 93.19 81 LYS A N 1
ATOM 612 C CA . LYS A 1 81 ? -0.810 8.584 6.498 1.00 93.19 81 LYS A CA 1
ATOM 613 C C . LYS A 1 81 ? 0.072 7.345 6.651 1.00 93.19 81 LYS A C 1
ATOM 615 O O . LYS A 1 81 ? 1.128 7.271 6.029 1.00 93.19 81 LYS A O 1
ATOM 620 N N . LEU A 1 82 ? -0.350 6.343 7.428 1.00 92.56 82 LEU A N 1
ATOM 621 C CA . LEU A 1 82 ? 0.385 5.072 7.492 1.00 92.56 82 LEU A CA 1
ATOM 622 C C . LEU A 1 82 ? 0.323 4.324 6.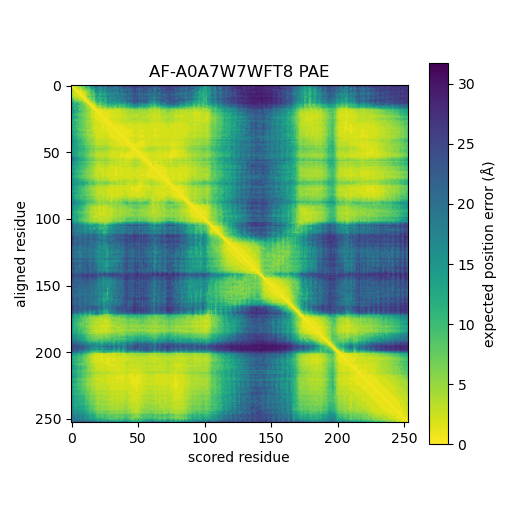155 1.00 92.56 82 LEU A C 1
ATOM 624 O O . LEU A 1 82 ? 1.306 3.715 5.730 1.00 92.56 82 LEU A O 1
ATOM 628 N N . PHE A 1 83 ? -0.794 4.430 5.430 1.00 90.38 83 PHE A N 1
ATOM 629 C CA . PHE A 1 83 ? -0.901 3.900 4.070 1.00 90.38 83 PHE A CA 1
ATOM 630 C C . PHE A 1 83 ? -0.057 4.658 3.039 1.00 90.38 83 PHE A C 1
ATOM 632 O O . PHE A 1 83 ? 0.253 4.093 1.988 1.00 90.38 83 PHE A O 1
ATOM 639 N N . GLU A 1 84 ? 0.410 5.865 3.350 1.00 89.12 84 GLU A N 1
ATOM 640 C CA . GLU A 1 84 ? 1.346 6.640 2.526 1.00 89.12 84 GLU A CA 1
ATOM 641 C C . GLU A 1 84 ? 2.818 6.356 2.858 1.00 89.12 84 GLU A C 1
ATOM 643 O O . GLU A 1 84 ? 3.680 6.592 2.014 1.00 89.12 84 GLU A O 1
ATOM 648 N N . ALA A 1 85 ? 3.110 5.771 4.026 1.00 89.38 85 ALA A N 1
ATOM 649 C CA . ALA A 1 85 ? 4.474 5.508 4.491 1.00 89.38 85 ALA A CA 1
ATOM 650 C C . ALA A 1 85 ? 5.322 4.742 3.460 1.00 89.38 85 ALA A C 1
ATOM 652 O O . ALA A 1 85 ? 4.898 3.707 2.935 1.00 89.38 85 ALA A O 1
ATOM 653 N N . ASP A 1 86 ? 6.535 5.210 3.171 1.00 88.19 86 ASP A N 1
ATOM 654 C CA . ASP A 1 86 ? 7.459 4.434 2.347 1.00 88.19 86 ASP A CA 1
ATOM 655 C C . ASP A 1 86 ? 8.019 3.281 3.187 1.00 88.19 86 ASP A C 1
ATOM 657 O O . ASP A 1 86 ? 8.790 3.493 4.116 1.00 88.19 86 ASP A O 1
ATOM 661 N N . LEU A 1 87 ? 7.633 2.045 2.857 1.00 83.75 87 LEU A N 1
ATOM 662 C CA . LEU A 1 87 ? 8.142 0.843 3.533 1.00 83.75 87 LEU A CA 1
ATOM 663 C C . LEU A 1 87 ? 9.606 0.544 3.180 1.00 83.75 87 LEU A C 1
ATOM 665 O O . LEU A 1 87 ? 10.170 -0.455 3.631 1.00 83.75 87 LEU A O 1
ATOM 669 N N . GLY A 1 88 ? 10.204 1.352 2.305 1.00 75.62 88 GLY A N 1
ATOM 670 C CA . GLY A 1 88 ? 11.527 1.117 1.776 1.00 75.62 88 GLY A CA 1
ATOM 671 C C . GLY A 1 88 ? 11.578 -0.109 0.865 1.00 75.62 88 GLY A C 1
ATOM 672 O O . GLY A 1 88 ? 10.578 -0.670 0.396 1.00 75.62 88 GLY A O 1
ATOM 673 N N . ARG A 1 89 ? 12.805 -0.517 0.546 1.00 74.88 89 ARG A N 1
ATOM 674 C CA . ARG A 1 89 ? 13.065 -1.705 -0.269 1.00 74.88 89 ARG A CA 1
ATOM 675 C C . ARG A 1 89 ? 13.363 -2.889 0.634 1.00 74.88 89 ARG A C 1
ATOM 677 O O . ARG A 1 89 ? 14.193 -2.794 1.529 1.00 74.88 89 ARG A O 1
ATOM 684 N N . ASP A 1 90 ? 12.740 -4.017 0.317 1.00 81.12 90 ASP A N 1
ATOM 685 C CA . ASP A 1 90 ? 13.060 -5.301 0.930 1.00 81.12 90 ASP A CA 1
ATOM 686 C C . ASP A 1 90 ? 13.646 -6.190 -0.159 1.00 81.12 90 ASP A C 1
ATOM 688 O O . ASP A 1 90 ? 12.955 -6.989 -0.790 1.00 81.12 90 ASP A O 1
ATOM 692 N N . ALA A 1 91 ? 14.917 -5.923 -0.459 1.00 78.62 91 ALA A N 1
ATOM 693 C CA . ALA A 1 91 ? 15.616 -6.561 -1.564 1.00 78.62 91 ALA A CA 1
ATOM 694 C C . ALA A 1 91 ? 15.694 -8.082 -1.393 1.00 78.62 91 ALA A C 1
ATOM 696 O O . ALA A 1 91 ? 15.710 -8.795 -2.387 1.00 78.62 91 ALA A O 1
ATOM 697 N N . GLU A 1 92 ? 15.711 -8.575 -0.154 1.00 82.19 92 GLU A N 1
ATOM 698 C CA . GLU A 1 92 ? 15.802 -10.001 0.142 1.00 82.19 92 GLU A CA 1
ATOM 699 C C . GLU A 1 92 ? 14.511 -10.730 -0.240 1.00 82.19 92 GLU A C 1
ATOM 701 O O . GLU A 1 92 ? 14.551 -11.652 -1.059 1.00 82.19 92 GLU A O 1
ATOM 706 N N . ARG A 1 93 ? 13.357 -10.252 0.253 1.00 84.31 93 ARG A N 1
ATOM 707 C CA . ARG A 1 93 ? 12.049 -10.821 -0.111 1.00 84.31 93 ARG A CA 1
ATOM 708 C C . ARG A 1 93 ? 11.711 -10.600 -1.586 1.00 84.31 93 ARG A C 1
ATOM 710 O O . ARG A 1 93 ? 11.165 -11.495 -2.224 1.00 84.31 93 ARG A O 1
ATOM 717 N N . ASP A 1 94 ? 12.058 -9.436 -2.144 1.00 82.12 94 ASP A N 1
ATOM 718 C CA . ASP A 1 94 ? 11.885 -9.162 -3.579 1.00 82.12 94 ASP A CA 1
ATOM 719 C C . ASP A 1 94 ? 12.715 -10.131 -4.437 1.00 82.12 94 ASP A C 1
ATOM 721 O O . ASP A 1 94 ? 12.201 -10.677 -5.413 1.00 82.12 94 ASP A O 1
ATOM 725 N N . ALA A 1 95 ? 13.976 -10.382 -4.067 1.00 79.19 95 ALA A N 1
ATOM 726 C CA . ALA A 1 95 ? 14.845 -11.312 -4.782 1.00 79.19 95 ALA A CA 1
ATOM 727 C C . ALA A 1 95 ? 14.360 -12.758 -4.661 1.00 79.19 95 ALA A C 1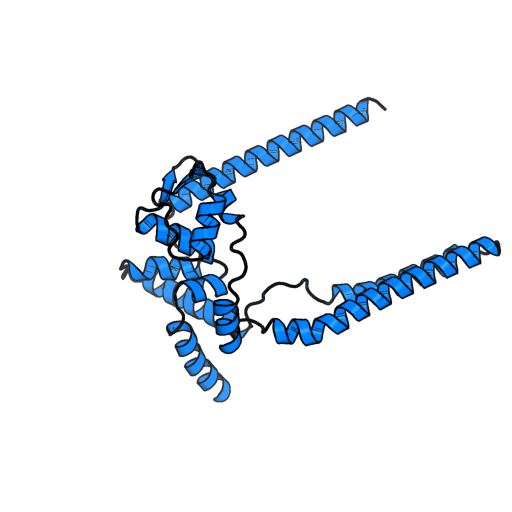
ATOM 729 O O . ALA A 1 95 ? 14.469 -13.520 -5.616 1.00 79.19 95 ALA A O 1
ATOM 730 N N . GLU A 1 96 ? 13.816 -13.159 -3.512 1.00 82.56 96 GLU A N 1
ATOM 731 C CA . GLU A 1 96 ? 13.238 -14.492 -3.358 1.00 82.56 96 GLU A CA 1
ATOM 732 C C . GLU A 1 96 ? 11.993 -14.688 -4.227 1.00 82.56 96 GLU A C 1
ATOM 734 O O . GLU A 1 96 ? 11.906 -15.673 -4.959 1.00 82.56 96 GLU A O 1
ATOM 739 N N . LEU A 1 97 ? 11.069 -13.726 -4.216 1.00 83.88 97 LEU A N 1
ATOM 740 C CA . LEU A 1 97 ? 9.895 -13.745 -5.087 1.00 83.88 97 LEU A CA 1
ATOM 741 C C . LEU A 1 97 ? 10.288 -13.741 -6.574 1.00 83.88 97 LEU A C 1
ATOM 743 O O . LEU A 1 97 ? 9.651 -14.427 -7.374 1.00 83.88 97 LEU A O 1
ATOM 747 N N . ALA A 1 98 ? 11.355 -13.027 -6.945 1.00 81.00 98 ALA A N 1
ATOM 748 C CA . ALA A 1 98 ? 11.904 -13.054 -8.299 1.00 81.00 98 ALA A CA 1
ATOM 749 C C . ALA A 1 98 ? 12.534 -14.413 -8.652 1.00 81.00 98 ALA A C 1
ATOM 751 O O . ALA A 1 98 ? 12.256 -14.950 -9.722 1.00 81.00 98 ALA A O 1
ATOM 752 N N . ARG A 1 99 ? 13.303 -15.033 -7.740 1.00 79.25 99 ARG A N 1
ATOM 753 C CA . ARG A 1 99 ? 13.840 -16.400 -7.916 1.00 79.25 99 ARG A CA 1
ATOM 754 C C . ARG A 1 99 ? 12.735 -17.440 -8.107 1.00 79.25 99 ARG A C 1
ATOM 756 O O . ARG A 1 99 ? 12.935 -18.400 -8.842 1.00 79.25 99 ARG A O 1
ATOM 763 N N . ARG A 1 100 ? 11.575 -17.239 -7.473 1.00 78.88 100 ARG A N 1
ATOM 764 C CA . ARG A 1 100 ? 10.372 -18.073 -7.645 1.00 78.88 100 ARG A CA 1
ATOM 765 C C . ARG A 1 100 ? 9.558 -17.725 -8.904 1.00 78.88 100 ARG A C 1
ATOM 767 O O . ARG A 1 100 ? 8.540 -18.358 -9.155 1.00 78.88 100 ARG A O 1
ATOM 774 N N . GLY A 1 101 ? 9.970 -16.727 -9.692 1.00 73.94 101 GLY A N 1
ATOM 775 C CA . GLY A 1 101 ? 9.268 -16.295 -10.907 1.00 73.94 101 GLY A CA 1
ATOM 776 C C . GLY A 1 101 ? 7.953 -15.548 -10.652 1.00 73.94 101 GLY A C 1
ATOM 777 O O . GLY A 1 101 ? 7.142 -15.399 -11.566 1.00 73.94 101 GLY A O 1
ATOM 778 N N . LEU A 1 102 ? 7.718 -15.087 -9.422 1.00 81.31 102 LEU A N 1
ATOM 779 C CA . LEU A 1 102 ? 6.487 -14.398 -9.011 1.00 81.31 102 LEU A CA 1
ATOM 780 C C . LEU A 1 102 ? 6.596 -12.873 -9.146 1.00 81.31 102 LEU A C 1
ATOM 782 O O . LEU A 1 102 ? 5.597 -12.180 -9.333 1.00 81.31 102 LEU A O 1
ATOM 786 N N . LEU A 1 103 ? 7.816 -12.346 -9.090 1.00 79.94 103 LEU A N 1
ATOM 787 C CA . LEU A 1 103 ? 8.124 -10.968 -9.457 1.00 79.94 103 LEU A CA 1
ATOM 788 C C . LEU A 1 103 ? 9.039 -10.955 -10.677 1.00 79.94 103 LEU A C 1
ATOM 790 O O . LEU A 1 103 ? 9.909 -11.813 -10.818 1.00 79.94 103 LEU A O 1
ATOM 794 N N . GLU A 1 104 ? 8.863 -9.965 -11.548 1.00 70.88 104 GLU A N 1
ATOM 795 C CA . GLU A 1 104 ? 9.830 -9.716 -12.614 1.00 70.88 104 GLU A CA 1
ATOM 796 C C . GLU A 1 104 ? 11.197 -9.348 -12.015 1.00 70.88 104 GLU A C 1
ATOM 798 O O . GLU A 1 104 ? 11.298 -8.474 -11.145 1.00 70.88 104 GLU A O 1
ATOM 803 N N . ASP A 1 105 ? 12.256 -10.014 -12.484 1.00 65.8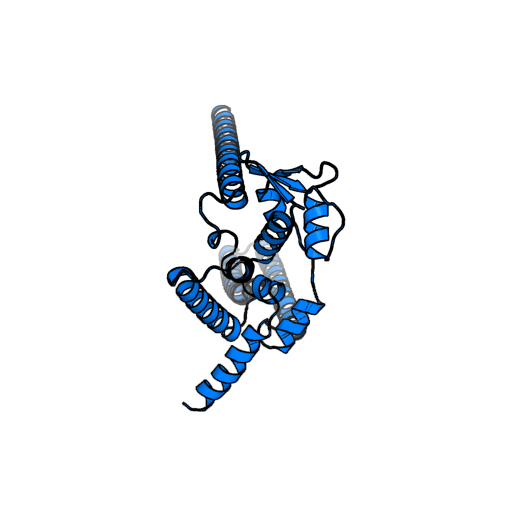8 105 ASP A N 1
ATOM 804 C CA . ASP A 1 105 ? 13.622 -9.754 -12.036 1.00 65.88 105 ASP A CA 1
ATOM 805 C C . ASP A 1 105 ? 14.070 -8.359 -12.491 1.00 65.88 105 ASP A C 1
ATOM 807 O O . ASP A 1 105 ? 14.370 -8.095 -13.662 1.00 65.88 105 ASP A O 1
ATOM 811 N N . ARG A 1 106 ? 14.117 -7.453 -11.514 1.00 61.19 106 ARG A N 1
ATOM 812 C CA . ARG A 1 106 ? 14.511 -6.063 -11.692 1.00 61.19 106 ARG A CA 1
ATOM 813 C C . ARG A 1 106 ? 15.949 -5.920 -12.168 1.00 61.19 106 ARG A C 1
ATOM 815 O O . ARG A 1 106 ? 16.204 -5.003 -12.936 1.00 61.19 106 ARG A O 1
ATOM 822 N N . GLU A 1 107 ? 16.889 -6.750 -11.728 1.00 58.50 107 GLU A N 1
ATOM 823 C CA . GLU A 1 107 ? 18.281 -6.599 -12.163 1.00 58.50 107 GLU A CA 1
ATOM 824 C C . GLU A 1 107 ? 18.428 -6.969 -13.631 1.00 58.50 107 GLU A C 1
ATOM 826 O O . GLU A 1 107 ? 19.143 -6.298 -14.374 1.00 58.50 107 GLU A O 1
ATOM 831 N N . LEU A 1 108 ? 17.698 -7.993 -14.064 1.00 58.28 108 LEU A N 1
ATOM 832 C CA . LEU A 1 108 ? 17.642 -8.408 -15.458 1.00 58.28 108 LEU A CA 1
ATOM 833 C C . LEU A 1 108 ? 16.924 -7.356 -16.317 1.00 58.28 108 LEU A C 1
ATOM 835 O O . LEU A 1 108 ? 17.419 -7.003 -17.390 1.00 58.28 108 LEU A O 1
ATOM 839 N N . TYR A 1 109 ? 15.827 -6.773 -15.823 1.00 57.66 109 TYR A N 1
ATOM 840 C CA . TYR A 1 109 ? 15.121 -5.698 -16.521 1.00 57.66 109 TYR A CA 1
ATOM 841 C C . TYR A 1 109 ? 15.917 -4.386 -16.542 1.00 57.66 109 TYR A C 1
ATOM 843 O O . TYR A 1 109 ? 16.087 -3.818 -17.610 1.00 57.66 109 TYR A O 1
ATOM 851 N N . ASP A 1 110 ? 16.483 -3.912 -15.430 1.00 58.25 110 ASP A N 1
ATOM 852 C CA . ASP A 1 110 ? 17.295 -2.684 -15.379 1.00 58.25 110 ASP A CA 1
ATOM 853 C C . ASP A 1 110 ? 18.581 -2.836 -16.221 1.00 58.25 110 ASP A C 1
ATOM 855 O O . ASP A 1 110 ? 18.996 -1.886 -16.890 1.00 58.25 110 ASP A O 1
ATOM 859 N N . ARG A 1 111 ? 19.173 -4.038 -16.295 1.00 57.31 111 ARG A N 1
ATOM 860 C CA . ARG A 1 111 ? 20.347 -4.320 -17.144 1.00 57.31 111 ARG A CA 1
ATOM 861 C C . ARG A 1 111 ? 20.014 -4.318 -18.642 1.00 57.31 111 ARG A C 1
ATOM 863 O O . ARG A 1 111 ? 20.858 -3.928 -19.444 1.00 57.31 111 ARG A O 1
ATOM 870 N N . VAL A 1 112 ? 18.796 -4.705 -19.033 1.00 57.19 112 VAL A N 1
ATOM 871 C CA . VAL A 1 112 ? 18.368 -4.775 -20.447 1.00 57.19 112 VAL A CA 1
ATOM 872 C C . VAL A 1 112 ? 17.623 -3.511 -20.907 1.00 57.19 112 VAL A C 1
ATOM 874 O O . VAL A 1 112 ? 17.794 -3.054 -22.040 1.00 57.19 112 VAL A O 1
ATOM 877 N N . ALA A 1 113 ? 16.808 -2.921 -20.039 1.00 55.00 113 ALA A N 1
ATOM 878 C CA . ALA A 1 113 ? 15.996 -1.735 -20.290 1.00 55.00 113 ALA A CA 1
ATOM 879 C C . ALA A 1 113 ? 16.737 -0.435 -19.953 1.00 55.00 113 ALA A C 1
ATOM 881 O O . ALA A 1 113 ? 16.513 0.566 -20.630 1.00 55.00 113 ALA A O 1
ATOM 882 N N . GLY A 1 114 ? 17.660 -0.432 -18.985 1.00 55.62 114 GLY A N 1
ATOM 883 C CA . GLY A 1 114 ? 18.449 0.746 -18.605 1.00 55.62 114 GLY A CA 1
ATOM 884 C C . GLY A 1 114 ? 19.230 1.370 -19.772 1.00 55.62 114 GLY A C 1
ATOM 885 O O . GLY A 1 114 ? 19.062 2.566 -20.022 1.00 55.62 114 GLY A O 1
ATOM 886 N N . PRO A 1 115 ? 20.004 0.590 -20.556 1.00 58.81 115 PRO A N 1
ATOM 887 C CA . PRO A 1 115 ? 20.724 1.096 -21.730 1.00 58.81 115 PRO A CA 1
ATOM 888 C C . PRO A 1 115 ? 19.801 1.531 -22.878 1.00 58.81 115 PRO A C 1
ATOM 890 O O . PRO A 1 115 ? 20.126 2.437 -23.640 1.00 58.81 115 PRO A O 1
ATOM 893 N N . ARG A 1 116 ? 18.632 0.894 -23.023 1.00 58.31 116 ARG A N 1
ATOM 894 C CA . ARG A 1 116 ? 17.679 1.194 -24.106 1.00 58.31 116 ARG A CA 1
ATOM 895 C C . ARG A 1 116 ? 16.820 2.419 -23.802 1.00 58.31 116 ARG A C 1
ATOM 897 O O . ARG A 1 116 ? 16.570 3.222 -24.695 1.00 58.31 116 ARG A O 1
ATOM 904 N N . ALA A 1 117 ? 16.418 2.604 -22.548 1.00 58.75 117 ALA A N 1
ATOM 905 C CA . ALA A 1 117 ? 15.692 3.783 -22.093 1.00 58.75 117 ALA A CA 1
ATOM 906 C C . ALA A 1 117 ? 16.592 5.028 -22.069 1.00 58.75 117 ALA A C 1
ATOM 908 O O . ALA A 1 117 ? 16.145 6.114 -22.441 1.00 58.75 117 ALA A O 1
ATOM 909 N N . SER A 1 118 ? 17.868 4.885 -21.688 1.00 61.06 118 SER A N 1
ATOM 910 C CA . SER A 1 118 ? 18.848 5.973 -21.791 1.00 61.06 118 SER A CA 1
ATOM 911 C C . SER A 1 118 ? 19.146 6.326 -23.249 1.00 61.06 118 SER A C 1
ATOM 913 O O . SER A 1 118 ? 19.146 7.510 -23.583 1.00 61.06 118 SER A O 1
ATOM 915 N N . ALA A 1 119 ? 19.277 5.333 -24.137 1.00 66.19 119 ALA A N 1
ATOM 916 C CA . ALA A 1 119 ? 19.394 5.558 -25.576 1.00 66.19 119 ALA A CA 1
ATOM 917 C C . ALA A 1 119 ? 18.162 6.276 -26.149 1.00 66.19 119 ALA A C 1
ATOM 919 O O . ALA A 1 119 ? 18.310 7.239 -26.894 1.00 66.19 119 ALA A O 1
ATOM 920 N N . ALA A 1 120 ? 16.946 5.883 -25.759 1.00 66.81 120 ALA A N 1
ATOM 921 C CA . ALA A 1 120 ? 15.720 6.532 -26.220 1.00 66.81 120 ALA A CA 1
ATOM 922 C C . ALA A 1 120 ? 15.608 7.993 -25.738 1.00 66.81 120 ALA A C 1
ATOM 924 O O . ALA A 1 120 ? 15.199 8.865 -26.504 1.00 66.81 120 ALA A O 1
ATOM 925 N N . ARG A 1 121 ? 16.036 8.288 -24.500 1.00 68.31 121 ARG A N 1
ATOM 926 C CA . ARG A 1 121 ? 16.151 9.669 -23.993 1.00 68.31 121 ARG A CA 1
ATOM 927 C C . ARG A 1 121 ? 17.204 10.471 -24.754 1.00 68.31 121 ARG A C 1
ATOM 929 O O . ARG A 1 121 ? 16.935 11.610 -25.116 1.00 68.31 121 ARG A O 1
ATOM 936 N N . LEU A 1 122 ? 18.368 9.883 -25.031 1.00 74.00 122 LEU A N 1
ATOM 937 C CA . LEU A 1 122 ? 19.424 10.511 -25.830 1.00 74.00 122 LEU A CA 1
ATOM 938 C C . LEU A 1 122 ? 18.942 10.839 -27.243 1.00 74.00 122 LEU A C 1
ATOM 940 O O . LEU A 1 122 ? 19.146 11.954 -27.710 1.00 74.00 122 LEU A O 1
ATOM 944 N N . VAL A 1 123 ? 18.251 9.902 -27.896 1.00 75.88 123 VAL A N 1
ATOM 945 C CA . VAL A 1 123 ? 17.642 10.117 -29.215 1.00 75.88 123 VAL A CA 1
ATOM 946 C C . VAL A 1 123 ? 16.606 11.235 -29.149 1.00 75.88 123 VAL A C 1
ATOM 948 O O . VAL A 1 123 ? 16.626 12.116 -30.002 1.00 75.88 123 VAL A O 1
ATOM 951 N N . ALA A 1 124 ? 15.747 11.264 -28.126 1.00 70.12 124 ALA A N 1
ATOM 952 C CA . ALA A 1 124 ? 14.778 12.345 -27.954 1.00 70.12 124 ALA A CA 1
ATOM 953 C C . ALA A 1 124 ? 15.462 13.714 -27.787 1.00 70.12 124 ALA A C 1
ATOM 955 O O . ALA A 1 124 ? 15.066 14.667 -28.451 1.00 70.12 124 ALA A O 1
ATOM 956 N N . VAL A 1 125 ? 16.516 13.806 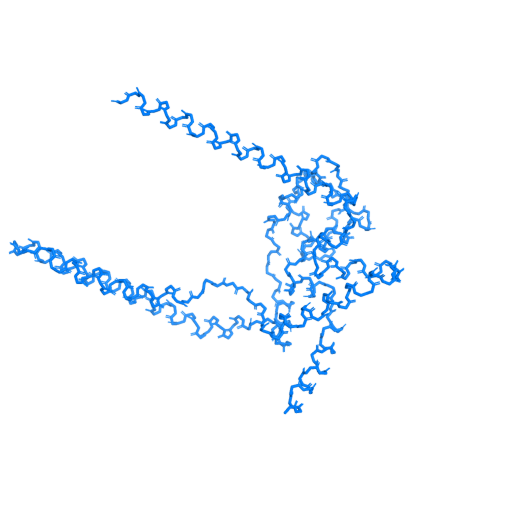-26.967 1.00 77.88 125 VAL A N 1
ATOM 957 C CA . VAL A 1 125 ? 17.303 15.039 -26.778 1.00 77.88 125 VAL A CA 1
ATOM 958 C C . VAL A 1 125 ? 17.998 15.462 -28.073 1.00 77.88 125 VAL A C 1
ATOM 960 O O . VAL A 1 125 ? 17.941 16.634 -28.434 1.00 77.88 125 VAL A O 1
ATOM 963 N N . LEU A 1 126 ? 18.612 14.525 -28.800 1.00 78.94 126 LEU A N 1
ATOM 964 C CA . LEU A 1 126 ? 19.273 14.797 -30.079 1.00 78.94 126 LEU A CA 1
ATOM 965 C C . LEU A 1 126 ? 18.289 15.286 -31.140 1.00 78.94 126 LEU A C 1
ATOM 967 O O . LEU A 1 126 ? 18.576 16.261 -31.830 1.00 78.94 126 LEU A O 1
ATOM 971 N N . VAL A 1 127 ? 17.119 14.650 -31.244 1.00 78.81 127 VAL A N 1
ATOM 972 C CA . VAL A 1 127 ? 16.039 15.099 -32.130 1.00 78.81 127 VAL A CA 1
ATOM 973 C C . VAL A 1 127 ? 15.631 16.520 -31.756 1.00 78.81 127 VAL A C 1
ATOM 975 O O . VAL A 1 127 ? 15.550 17.372 -32.636 1.00 78.81 127 VAL A O 1
ATOM 978 N N . LEU A 1 128 ? 15.451 16.806 -30.464 1.00 77.44 128 LEU A N 1
ATOM 979 C CA . LEU A 1 128 ? 15.053 18.125 -29.974 1.00 77.44 128 LEU A CA 1
ATOM 980 C C . LEU A 1 128 ? 16.091 19.203 -30.317 1.00 77.44 128 LEU A C 1
ATOM 982 O O . LEU A 1 128 ? 15.730 20.246 -30.859 1.00 77.44 128 LEU A O 1
ATOM 986 N N . LEU A 1 129 ? 17.377 18.922 -30.097 1.00 80.88 129 LEU A N 1
ATOM 987 C CA . LEU A 1 129 ? 18.477 19.810 -30.481 1.00 80.88 129 LEU A CA 1
ATOM 988 C C . LEU A 1 129 ? 18.531 20.035 -31.996 1.00 80.88 129 LEU A C 1
ATOM 990 O O . LEU A 1 129 ? 18.648 21.177 -32.435 1.00 80.88 129 LEU A O 1
ATOM 994 N N . ALA A 1 130 ? 18.389 18.978 -32.800 1.00 79.25 130 ALA A N 1
ATOM 995 C CA . ALA A 1 130 ? 18.348 19.093 -34.256 1.00 79.25 130 ALA A CA 1
ATOM 996 C C . ALA A 1 130 ? 17.166 19.960 -34.727 1.00 79.25 130 ALA A C 1
ATOM 998 O O . ALA A 1 130 ? 17.323 20.778 -35.635 1.00 79.25 130 ALA A O 1
ATOM 999 N N . GLY A 1 131 ? 16.008 19.840 -34.072 1.00 75.44 131 GLY A N 1
ATOM 1000 C CA . GLY A 1 131 ? 14.846 20.697 -34.302 1.00 75.44 131 GLY A CA 1
ATOM 1001 C C . GLY A 1 131 ? 15.116 22.165 -33.998 1.00 75.44 131 GLY A C 1
ATOM 1002 O O . GLY A 1 131 ? 14.859 23.021 -34.842 1.00 75.44 131 GLY A O 1
ATOM 1003 N N . VAL A 1 132 ? 15.686 22.458 -32.825 1.00 80.75 132 VAL A N 1
ATOM 1004 C CA . VAL A 1 132 ? 16.047 23.826 -32.415 1.00 80.75 132 VAL A CA 1
ATOM 1005 C C . VAL A 1 132 ? 17.030 24.450 -33.405 1.00 80.75 132 VAL A C 1
ATOM 1007 O O . VAL A 1 132 ? 16.804 25.569 -33.863 1.00 80.75 132 VAL A O 1
ATOM 1010 N N . VAL A 1 133 ? 18.077 23.716 -33.795 1.00 82.31 133 VAL A N 1
ATOM 1011 C CA . VAL A 1 133 ? 19.069 24.183 -34.777 1.00 82.31 133 VAL A CA 1
ATOM 1012 C C . VAL A 1 133 ? 18.422 24.425 -36.145 1.00 82.31 133 VAL A C 1
ATOM 1014 O O . VAL A 1 133 ? 18.687 25.448 -36.770 1.00 82.31 133 VAL A O 1
ATOM 1017 N N . SER A 1 134 ? 17.537 23.532 -36.601 1.00 75.50 134 SER A N 1
ATOM 1018 C CA . SER A 1 134 ? 16.845 23.662 -37.891 1.00 75.50 134 SER A CA 1
ATOM 1019 C C . SER A 1 134 ? 15.902 24.871 -37.945 1.00 75.50 134 SER A C 1
ATOM 1021 O O . SER A 1 134 ? 15.889 25.609 -38.938 1.00 75.50 134 SER A O 1
ATOM 1023 N N . VAL A 1 135 ? 15.148 25.113 -36.868 1.00 75.19 135 VAL A N 1
ATOM 1024 C CA . VAL A 1 135 ? 14.266 26.282 -36.738 1.00 75.19 135 VAL A CA 1
ATOM 1025 C C . VAL A 1 135 ? 15.092 27.565 -36.680 1.00 75.19 135 VAL A C 1
ATOM 1027 O O . VAL A 1 135 ? 14.819 28.493 -37.438 1.00 75.19 135 VAL A O 1
ATOM 1030 N N . TRP A 1 136 ? 16.137 27.603 -35.850 1.00 80.44 136 TRP A N 1
ATOM 1031 C CA . TRP A 1 136 ? 17.012 28.770 -35.717 1.00 80.44 136 TRP A CA 1
ATOM 1032 C C . TRP A 1 136 ? 17.698 29.136 -37.040 1.00 80.44 136 TRP A C 1
ATOM 1034 O O . TRP A 1 136 ? 17.686 30.295 -37.451 1.00 80.44 136 TRP A O 1
ATOM 1044 N N . TRP A 1 137 ? 18.207 28.137 -37.765 1.00 78.75 137 TRP A N 1
ATOM 1045 C CA . TRP A 1 137 ? 18.810 28.318 -39.085 1.00 78.75 137 TRP A CA 1
ATOM 1046 C C . TRP A 1 137 ? 17.806 28.828 -40.132 1.00 78.75 137 TRP A C 1
ATOM 1048 O O . TRP A 1 137 ? 18.138 29.691 -40.942 1.00 78.75 137 TRP A O 1
ATOM 1058 N N . SER A 1 138 ? 16.561 28.341 -40.103 1.00 74.31 138 SER A N 1
ATOM 1059 C CA . SER A 1 138 ? 15.504 28.800 -41.021 1.00 74.31 138 SER A CA 1
ATOM 1060 C C . SER A 1 138 ? 15.095 30.252 -40.756 1.00 74.31 138 SER A C 1
ATOM 1062 O O . SER A 1 138 ? 14.912 31.015 -41.706 1.00 74.31 138 SER A O 1
ATOM 1064 N N . VAL A 1 139 ? 15.024 30.647 -39.478 1.00 76.94 139 VAL A N 1
ATOM 1065 C CA . VAL A 1 139 ? 14.780 32.037 -39.058 1.00 76.94 139 VAL A CA 1
ATOM 1066 C C . VAL A 1 139 ? 15.917 32.950 -39.519 1.00 76.94 139 VAL A C 1
ATOM 1068 O O . VAL A 1 139 ? 15.653 34.000 -40.101 1.00 76.94 139 VAL A O 1
ATOM 1071 N N . ALA A 1 140 ? 17.175 32.535 -39.341 1.00 80.25 140 ALA A N 1
ATOM 1072 C CA . ALA A 1 140 ? 18.342 33.311 -39.768 1.00 80.25 140 ALA A CA 1
ATOM 1073 C C . ALA A 1 140 ? 18.394 33.546 -41.291 1.00 80.25 140 ALA A C 1
ATOM 1075 O O . ALA A 1 140 ? 18.934 34.553 -41.740 1.00 80.25 140 ALA A O 1
ATOM 1076 N N . GLN A 1 141 ? 17.813 32.644 -42.090 1.00 83.69 141 GLN A N 1
ATOM 1077 C CA . GLN A 1 141 ? 17.723 32.787 -43.548 1.00 83.69 141 GLN A CA 1
ATOM 1078 C C . GLN A 1 141 ? 16.469 33.537 -44.032 1.00 83.69 141 GLN A C 1
ATOM 1080 O O . GLN A 1 141 ? 16.279 33.652 -45.242 1.00 83.69 141 GLN A O 1
ATOM 1085 N N . GLY A 1 142 ? 15.602 34.015 -43.130 1.00 76.69 142 GLY A N 1
ATOM 1086 C CA . GLY A 1 142 ? 14.362 34.713 -43.493 1.00 76.69 142 GLY A CA 1
ATOM 1087 C C . GLY A 1 142 ? 13.365 33.841 -44.266 1.00 76.69 142 GLY A C 1
ATOM 1088 O O . GLY A 1 142 ? 12.575 34.356 -45.054 1.00 76.69 142 GLY A O 1
ATOM 1089 N N . LYS A 1 143 ? 13.433 32.515 -44.092 1.00 73.62 143 LYS A N 1
ATOM 1090 C CA . LYS A 1 143 ? 12.591 31.543 -44.801 1.00 73.62 143 LYS A CA 1
ATOM 1091 C C . LYS A 1 143 ? 11.382 31.138 -43.968 1.00 73.62 143 LYS A C 1
ATOM 1093 O O . LYS A 1 143 ? 11.359 31.274 -42.749 1.00 73.62 143 LYS A O 1
ATOM 1098 N N . ASP A 1 144 ? 10.394 30.586 -44.661 1.00 75.31 144 ASP A N 1
ATOM 1099 C CA . ASP A 1 144 ? 9.137 30.121 -44.087 1.00 75.31 144 ASP A CA 1
ATOM 1100 C C . ASP A 1 144 ? 9.368 29.033 -43.016 1.00 75.31 144 ASP A C 1
ATOM 1102 O O . ASP A 1 144 ? 9.815 27.920 -43.308 1.00 75.31 144 ASP A O 1
ATOM 1106 N N . VAL A 1 145 ? 9.082 29.364 -41.753 1.00 74.00 145 VAL A N 1
ATOM 1107 C CA . VAL A 1 145 ? 9.442 28.551 -40.570 1.00 74.00 145 VAL A CA 1
ATOM 1108 C C . VAL A 1 145 ? 8.404 27.455 -40.283 1.00 74.00 145 VAL A C 1
ATOM 1110 O O . VAL A 1 145 ? 8.688 26.455 -39.623 1.00 74.00 145 VAL A O 1
ATOM 1113 N N . LEU A 1 146 ? 7.192 27.614 -40.819 1.00 76.88 146 LEU A N 1
ATOM 1114 C CA . LEU A 1 146 ? 6.036 26.754 -40.549 1.00 76.88 146 LEU A CA 1
ATOM 1115 C C . LEU A 1 146 ? 6.233 25.307 -41.022 1.00 76.88 146 LEU A C 1
ATOM 1117 O O . LEU A 1 146 ? 5.909 24.367 -40.297 1.00 76.88 146 LEU A O 1
ATOM 1121 N N . ARG A 1 147 ? 6.804 25.110 -42.216 1.00 75.00 147 ARG A N 1
ATOM 1122 C CA . ARG A 1 147 ? 7.072 23.773 -42.775 1.00 75.00 147 ARG A CA 1
ATOM 1123 C C . ARG A 1 147 ? 8.109 22.973 -41.968 1.00 75.00 147 ARG A C 1
ATOM 1125 O O . ARG A 1 147 ? 7.790 21.843 -41.595 1.00 75.00 147 ARG A O 1
ATOM 1132 N N . PRO A 1 148 ? 9.311 23.503 -41.664 1.00 71.19 148 PRO A N 1
ATOM 1133 C CA . PRO A 1 148 ? 10.285 22.773 -40.853 1.00 71.19 148 PRO A CA 1
ATOM 1134 C C . PRO A 1 148 ? 9.800 22.537 -39.416 1.00 71.19 148 PRO A C 1
ATOM 1136 O O . PRO A 1 148 ? 10.032 21.457 -38.875 1.00 71.19 148 PRO A O 1
ATOM 1139 N N . ALA A 1 149 ? 9.050 23.474 -38.824 1.00 72.75 149 ALA A N 1
ATOM 1140 C CA . ALA A 1 149 ? 8.455 23.279 -37.502 1.00 72.75 149 ALA A CA 1
ATOM 1141 C C . ALA A 1 149 ? 7.429 22.129 -37.483 1.00 72.75 149 ALA A C 1
ATOM 1143 O O . ALA A 1 149 ? 7.487 21.269 -36.605 1.00 72.75 149 ALA A O 1
ATOM 1144 N N . ALA A 1 150 ? 6.533 22.056 -38.474 1.00 75.94 150 ALA A N 1
ATOM 1145 C CA . ALA A 1 150 ? 5.554 20.971 -38.575 1.00 75.94 150 ALA A CA 1
ATOM 1146 C C . ALA A 1 150 ? 6.222 19.596 -38.765 1.00 75.94 150 ALA A C 1
ATOM 1148 O O . ALA A 1 150 ? 5.828 18.616 -38.129 1.00 75.94 150 ALA A O 1
ATOM 1149 N N . PHE A 1 151 ? 7.271 19.524 -39.592 1.00 77.50 151 PHE A N 1
ATOM 1150 C CA . PHE A 1 151 ? 8.030 18.289 -39.807 1.00 77.50 151 PHE A CA 1
ATOM 1151 C C . PHE A 1 151 ? 8.770 17.839 -38.539 1.00 77.50 151 PHE A C 1
ATOM 1153 O O . PHE A 1 151 ? 8.763 16.657 -38.192 1.00 77.50 151 PHE A O 1
ATOM 1160 N N . PHE A 1 152 ? 9.341 18.790 -37.795 1.00 76.44 152 PHE A N 1
ATOM 1161 C CA . PHE A 1 152 ? 9.967 18.523 -36.505 1.00 76.44 152 PHE A CA 1
ATOM 1162 C C . PHE A 1 152 ? 8.964 17.978 -35.477 1.00 76.44 152 PHE A C 1
ATOM 1164 O O . PHE A 1 152 ? 9.241 16.964 -34.838 1.00 76.44 152 PHE A O 1
ATOM 1171 N N . VAL A 1 153 ? 7.778 18.585 -35.361 1.00 77.50 153 VAL A N 1
ATOM 1172 C CA . VAL A 1 153 ? 6.716 18.106 -34.458 1.00 77.50 153 VAL A CA 1
ATOM 1173 C C . VAL A 1 153 ? 6.274 16.685 -34.823 1.00 77.50 153 VAL A C 1
ATOM 1175 O O . VAL A 1 153 ? 6.059 15.865 -33.928 1.00 77.50 153 VAL A O 1
ATOM 1178 N N . ALA A 1 154 ? 6.191 16.356 -36.116 1.00 78.12 154 ALA A N 1
ATOM 1179 C CA . ALA A 1 154 ? 5.858 15.007 -36.569 1.00 78.12 154 ALA A CA 1
ATOM 1180 C C . ALA A 1 154 ? 6.927 13.976 -36.158 1.00 78.12 154 ALA A C 1
ATOM 1182 O O . ALA A 1 154 ? 6.590 12.948 -35.568 1.00 78.12 154 ALA A O 1
ATOM 1183 N N . ILE A 1 155 ? 8.215 14.266 -36.388 1.00 78.81 155 ILE A N 1
ATOM 1184 C CA . ILE A 1 155 ? 9.324 13.386 -35.976 1.00 78.81 155 ILE A CA 1
ATOM 1185 C C . ILE A 1 155 ? 9.370 13.242 -34.453 1.00 78.81 155 ILE A C 1
ATOM 1187 O O . ILE A 1 155 ? 9.490 12.126 -33.943 1.00 78.81 155 ILE A O 1
ATOM 1191 N N . LEU A 1 156 ? 9.231 14.350 -33.722 1.00 77.00 156 LEU A N 1
ATOM 1192 C CA . LEU A 1 156 ? 9.228 14.350 -32.263 1.00 77.00 156 LEU A CA 1
ATOM 1193 C C . LEU A 1 156 ? 8.079 13.498 -31.717 1.00 77.00 156 LEU A C 1
ATOM 1195 O O . LEU A 1 156 ? 8.296 12.709 -30.804 1.00 77.00 156 LEU A O 1
ATOM 1199 N N . SER A 1 157 ? 6.887 13.592 -32.310 1.00 76.12 157 SER A N 1
ATOM 1200 C CA . SER A 1 157 ? 5.721 12.795 -31.912 1.00 76.12 157 SER A CA 1
ATOM 1201 C C . SER A 1 157 ? 5.946 11.294 -32.131 1.00 76.12 157 SER A C 1
ATOM 1203 O O . SER A 1 157 ? 5.608 10.486 -31.264 1.00 76.12 157 SER A O 1
ATOM 1205 N N . VAL A 1 158 ? 6.565 10.901 -33.251 1.00 77.94 158 VAL A N 1
ATOM 1206 C CA . VAL A 1 158 ? 6.919 9.496 -33.539 1.00 77.94 158 VAL A CA 1
ATOM 1207 C C . VAL A 1 158 ? 7.995 8.981 -32.572 1.00 77.94 158 VAL A C 1
ATOM 1209 O O . VAL A 1 158 ? 7.875 7.871 -32.040 1.00 77.94 158 VAL A O 1
ATOM 1212 N N . ALA A 1 159 ? 9.012 9.797 -32.286 1.00 71.50 159 ALA A N 1
ATOM 1213 C CA . ALA A 1 159 ? 10.062 9.470 -31.324 1.00 71.50 159 ALA A CA 1
ATOM 1214 C C . ALA A 1 159 ? 9.500 9.340 -29.897 1.00 71.50 159 ALA A C 1
ATOM 1216 O O . ALA A 1 159 ? 9.736 8.333 -29.228 1.00 71.50 159 ALA A O 1
ATOM 1217 N N . MET A 1 160 ? 8.677 10.297 -29.454 1.00 70.50 160 MET A N 1
ATOM 1218 C CA . MET A 1 160 ? 8.014 10.263 -28.147 1.00 70.50 160 MET A CA 1
ATOM 1219 C C . MET A 1 160 ? 7.087 9.061 -28.011 1.00 70.50 160 MET A C 1
ATOM 1221 O O . MET A 1 160 ? 7.111 8.406 -26.975 1.00 70.50 160 MET A O 1
ATOM 1225 N N . ARG A 1 161 ? 6.312 8.709 -29.044 1.00 72.38 161 ARG A N 1
ATOM 1226 C CA . ARG A 1 161 ? 5.441 7.523 -29.005 1.00 72.38 161 ARG A CA 1
ATOM 1227 C C . ARG A 1 161 ? 6.235 6.251 -28.713 1.00 72.38 161 ARG A C 1
ATOM 1229 O O . ARG A 1 161 ? 5.757 5.400 -27.972 1.00 72.38 161 ARG A O 1
ATOM 1236 N N . SER A 1 162 ? 7.452 6.142 -29.241 1.00 64.50 162 SER A N 1
ATOM 1237 C CA . SER A 1 162 ? 8.342 5.006 -28.982 1.00 64.50 162 SER A CA 1
ATOM 1238 C C . SER A 1 162 ? 8.890 4.997 -27.556 1.00 64.50 162 SER A C 1
ATOM 1240 O O . SER A 1 162 ? 9.098 3.917 -27.020 1.00 64.50 162 SER A O 1
ATOM 1242 N N . VAL A 1 163 ? 9.072 6.165 -26.929 1.00 62.72 163 VAL A N 1
ATOM 1243 C CA . VAL A 1 163 ? 9.474 6.310 -25.517 1.00 62.72 163 VAL A CA 1
ATOM 1244 C C . VAL A 1 163 ? 8.304 6.000 -24.576 1.00 62.72 163 VAL A C 1
ATOM 1246 O O . VAL A 1 163 ? 8.461 5.226 -23.640 1.00 62.72 163 VAL A O 1
ATOM 1249 N N . PHE A 1 164 ? 7.115 6.543 -24.849 1.00 59.94 164 PHE A N 1
ATOM 1250 C CA . PHE A 1 164 ? 5.910 6.341 -24.032 1.00 59.94 164 PHE A CA 1
ATOM 1251 C C . PHE A 1 164 ? 5.299 4.943 -24.163 1.00 59.94 164 PHE A C 1
ATOM 1253 O O . PHE A 1 164 ? 4.508 4.544 -23.314 1.00 59.94 164 PHE A O 1
ATOM 1260 N N . ARG A 1 165 ? 5.662 4.179 -25.202 1.00 61.44 165 ARG A N 1
ATOM 1261 C CA . ARG A 1 165 ? 5.262 2.769 -25.326 1.00 61.44 165 ARG A CA 1
ATOM 1262 C C . ARG A 1 165 ? 5.919 1.875 -24.270 1.00 61.44 165 ARG A C 1
ATOM 1264 O O . ARG A 1 165 ? 5.494 0.737 -24.107 1.00 61.44 165 ARG A O 1
ATOM 1271 N N . TRP A 1 166 ? 6.936 2.373 -23.568 1.00 54.28 166 TRP A N 1
ATOM 1272 C CA . TRP A 1 166 ? 7.532 1.674 -22.440 1.00 54.28 166 TRP A CA 1
ATOM 1273 C C . TRP A 1 166 ? 6.727 2.041 -21.199 1.00 54.28 166 TRP A C 1
ATOM 1275 O O . TRP A 1 166 ? 6.728 3.213 -20.808 1.00 54.28 166 TRP A O 1
ATOM 1285 N N . PRO A 1 167 ? 5.996 1.083 -20.605 1.00 47.09 167 PRO A N 1
ATOM 1286 C CA . PRO A 1 167 ? 5.198 1.377 -19.434 1.00 47.09 167 PRO A CA 1
ATOM 1287 C C . PRO A 1 167 ? 6.101 1.926 -18.320 1.00 47.09 167 PRO A C 1
ATOM 1289 O O . PRO A 1 167 ? 7.262 1.516 -18.197 1.00 47.09 167 PRO A O 1
ATOM 1292 N N . PRO A 1 168 ? 5.601 2.879 -17.513 1.00 45.22 168 PRO A N 1
ATOM 1293 C CA . PRO A 1 168 ? 6.347 3.390 -16.375 1.00 45.22 168 PRO A CA 1
ATOM 1294 C C . PRO A 1 168 ? 6.748 2.225 -15.467 1.00 45.22 168 PRO A C 1
ATOM 1296 O O . PRO A 1 168 ? 5.929 1.346 -15.208 1.00 45.22 168 PRO A O 1
ATOM 1299 N N . LEU A 1 169 ? 8.001 2.251 -14.996 1.00 47.97 169 LEU A N 1
ATOM 1300 C CA . LEU A 1 169 ? 8.618 1.279 -14.088 1.00 47.97 169 LEU A CA 1
ATOM 1301 C C . LEU A 1 169 ? 7.707 1.008 -12.883 1.00 47.97 169 LEU A C 1
ATOM 1303 O O . LEU A 1 169 ? 7.760 1.706 -11.869 1.00 47.97 169 LEU A O 1
ATOM 1307 N N . ARG A 1 170 ? 6.843 0.005 -12.988 1.00 47.78 170 ARG A N 1
ATOM 1308 C CA . ARG A 1 170 ? 6.033 -0.494 -11.884 1.00 47.78 170 ARG A CA 1
ATOM 1309 C C . ARG A 1 170 ? 6.409 -1.950 -11.698 1.00 47.78 170 ARG A C 1
ATOM 1311 O O . ARG A 1 170 ? 6.582 -2.675 -12.663 1.00 47.78 170 ARG A O 1
ATOM 1318 N N . ARG A 1 171 ? 6.585 -2.348 -10.439 1.00 57.09 171 ARG A N 1
ATOM 1319 C CA . ARG A 1 171 ? 6.800 -3.744 -10.052 1.00 57.09 171 ARG A CA 1
ATOM 1320 C C . ARG A 1 171 ? 5.536 -4.507 -10.446 1.00 57.09 171 ARG A C 1
ATOM 1322 O O . ARG A 1 171 ? 4.496 -4.343 -9.789 1.00 57.09 171 ARG A O 1
ATOM 1329 N N . PHE A 1 172 ? 5.587 -5.217 -11.565 1.00 62.03 172 PHE A N 1
ATOM 1330 C CA . PHE A 1 172 ? 4.481 -6.050 -11.997 1.00 62.03 172 PHE A CA 1
ATOM 1331 C C . PHE A 1 172 ? 4.671 -7.445 -11.391 1.00 62.03 172 PHE A C 1
ATOM 1333 O O . PHE A 1 172 ? 5.770 -8.002 -11.465 1.00 62.03 172 PHE A O 1
ATOM 1340 N N . PRO A 1 173 ? 3.635 -7.984 -10.725 1.00 69.06 173 PRO A N 1
ATOM 1341 C CA . PRO A 1 173 ? 3.515 -9.427 -10.593 1.00 69.06 173 PRO A CA 1
ATOM 1342 C C . PRO A 1 173 ? 3.613 -10.036 -11.994 1.00 69.06 173 PRO A C 1
ATOM 1344 O O . PRO A 1 173 ? 3.145 -9.435 -12.963 1.00 69.06 173 PRO A O 1
ATOM 1347 N N . THR A 1 174 ? 4.237 -11.200 -12.115 1.00 72.94 174 THR A N 1
ATOM 1348 C CA . THR A 1 174 ? 4.205 -11.939 -13.380 1.00 72.94 174 THR A CA 1
ATOM 1349 C C . THR A 1 174 ? 2.780 -12.429 -13.668 1.00 72.94 174 THR A C 1
ATOM 1351 O O . THR A 1 174 ? 1.976 -12.591 -12.749 1.00 72.94 174 THR A O 1
ATOM 1354 N N . ASP A 1 175 ? 2.462 -12.752 -14.926 1.00 78.12 175 ASP A N 1
ATOM 1355 C CA . ASP A 1 175 ? 1.174 -13.386 -15.276 1.00 78.12 175 ASP A CA 1
ATOM 1356 C C . ASP A 1 175 ? 0.909 -14.657 -14.444 1.00 78.12 175 ASP A C 1
ATOM 1358 O O . ASP A 1 175 ? -0.239 -15.002 -14.151 1.00 78.12 175 ASP A O 1
ATOM 1362 N N . LEU A 1 176 ? 1.979 -15.361 -14.057 1.00 75.88 176 LEU A N 1
ATOM 1363 C CA . LEU A 1 176 ? 1.926 -16.498 -13.145 1.00 75.88 176 LEU A CA 1
ATOM 1364 C C . LEU A 1 176 ? 1.456 -16.064 -11.751 1.00 75.88 176 LEU A C 1
ATOM 1366 O O . LEU A 1 176 ? 0.507 -16.643 -11.227 1.00 75.88 176 LEU A O 1
ATOM 1370 N N . ALA A 1 177 ? 2.071 -15.027 -11.179 1.00 79.94 177 ALA A N 1
ATOM 1371 C CA . ALA A 1 177 ? 1.664 -14.473 -9.893 1.00 79.94 177 ALA A CA 1
ATOM 1372 C C . ALA A 1 177 ? 0.209 -13.994 -9.889 1.00 79.94 177 ALA A C 1
ATOM 1374 O O . ALA A 1 177 ? -0.505 -14.252 -8.924 1.00 79.94 177 ALA A O 1
ATOM 1375 N N . ASP A 1 178 ? -0.262 -13.362 -10.964 1.00 82.62 178 ASP A N 1
ATOM 1376 C CA . ASP A 1 178 ? -1.653 -12.912 -11.056 1.00 82.62 178 ASP A CA 1
ATOM 1377 C C . ASP A 1 178 ? -2.642 -14.087 -11.067 1.00 82.62 178 ASP A C 1
ATOM 1379 O O . ASP A 1 178 ? -3.654 -14.060 -10.358 1.00 82.62 178 ASP A O 1
ATOM 1383 N N . ARG A 1 179 ? -2.342 -15.157 -11.816 1.00 80.81 179 ARG A N 1
ATOM 1384 C CA . ARG A 1 179 ? -3.165 -16.383 -11.831 1.00 80.81 179 ARG A CA 1
ATOM 1385 C C . ARG A 1 179 ? -3.192 -17.063 -10.470 1.00 80.81 179 ARG A C 1
ATOM 1387 O O . ARG A 1 179 ? -4.249 -17.506 -10.024 1.00 80.81 179 ARG A O 1
ATOM 1394 N N . LEU A 1 180 ? -2.038 -17.124 -9.822 1.00 81.38 180 LEU A N 1
ATOM 1395 C CA . LEU A 1 180 ? -1.866 -17.718 -8.509 1.00 81.38 180 LEU A CA 1
ATOM 1396 C C . LEU A 1 180 ? -2.614 -16.929 -7.431 1.00 81.38 180 LEU A C 1
ATOM 1398 O O . LEU A 1 180 ? -3.394 -17.500 -6.672 1.00 81.38 180 LEU A O 1
ATOM 1402 N N . LEU A 1 181 ? -2.482 -15.603 -7.418 1.00 86.38 181 LEU A N 1
ATOM 1403 C CA . LEU A 1 181 ? -3.261 -14.741 -6.532 1.00 86.38 181 LEU A CA 1
ATOM 1404 C C . LEU A 1 181 ? -4.767 -14.879 -6.778 1.00 86.38 181 LEU A C 1
ATOM 1406 O O . LEU A 1 181 ? -5.539 -14.878 -5.821 1.00 86.38 181 LEU A O 1
ATOM 1410 N N . ALA A 1 182 ? -5.205 -14.999 -8.034 1.00 86.00 182 ALA A N 1
ATOM 1411 C CA . ALA A 1 182 ? -6.615 -15.210 -8.352 1.00 86.00 182 ALA A CA 1
ATOM 1412 C C . ALA A 1 182 ? -7.140 -16.544 -7.794 1.00 86.00 182 ALA A C 1
ATOM 1414 O O . ALA A 1 182 ? -8.224 -16.566 -7.208 1.00 86.00 182 ALA A O 1
ATOM 1415 N N . ALA A 1 183 ? -6.365 -17.626 -7.918 1.00 83.88 183 ALA A N 1
ATOM 1416 C CA . ALA A 1 183 ? -6.702 -18.924 -7.337 1.00 83.88 183 ALA A CA 1
ATOM 1417 C C . ALA A 1 183 ? -6.765 -18.858 -5.800 1.00 83.88 183 ALA A C 1
ATOM 1419 O O . ALA A 1 183 ? -7.785 -19.209 -5.210 1.00 83.88 183 ALA A O 1
ATOM 1420 N N . ALA A 1 184 ? -5.739 -18.290 -5.159 1.00 84.31 184 ALA A N 1
ATOM 1421 C CA . ALA A 1 184 ? -5.682 -18.151 -3.704 1.00 84.31 184 ALA A CA 1
ATOM 1422 C C . ALA A 1 184 ? -6.854 -17.330 -3.137 1.00 84.31 184 ALA A C 1
ATOM 1424 O O . ALA A 1 184 ? -7.437 -17.694 -2.115 1.00 84.31 184 ALA A O 1
ATOM 1425 N N . ARG A 1 185 ? -7.240 -16.241 -3.814 1.00 87.69 185 ARG A N 1
ATOM 1426 C CA . ARG A 1 185 ? -8.418 -15.436 -3.446 1.00 87.69 185 ARG A CA 1
ATOM 1427 C C . ARG A 1 185 ? -9.719 -16.230 -3.563 1.00 87.69 185 ARG A C 1
ATOM 1429 O O . ARG A 1 185 ? -10.590 -16.105 -2.705 1.00 87.69 185 ARG A O 1
ATOM 1436 N N . ALA A 1 186 ? -9.856 -17.050 -4.605 1.00 84.25 186 ALA A N 1
ATOM 1437 C CA . ALA A 1 186 ? -11.039 -17.885 -4.790 1.00 84.25 186 ALA A CA 1
ATOM 1438 C C . ALA A 1 186 ? -11.172 -18.943 -3.683 1.00 84.25 186 ALA A C 1
ATOM 1440 O O . ALA A 1 186 ? -12.282 -19.199 -3.217 1.00 84.25 186 ALA A O 1
ATOM 1441 N N . ASP A 1 187 ? -10.061 -19.525 -3.235 1.00 81.19 187 ASP A N 1
ATOM 1442 C CA . ASP A 1 187 ? -10.080 -20.548 -2.187 1.00 81.19 187 ASP A CA 1
ATOM 1443 C C . ASP A 1 187 ? -10.348 -19.968 -0.797 1.00 81.19 187 ASP A C 1
ATOM 1445 O O . ASP A 1 187 ? -11.151 -20.529 -0.050 1.00 81.19 187 ASP A O 1
ATOM 1449 N N . VAL A 1 188 ? -9.795 -18.792 -0.479 1.00 79.94 188 VAL A N 1
ATOM 1450 C CA . VAL A 1 188 ? -10.154 -18.077 0.758 1.00 79.94 188 VAL A CA 1
ATOM 1451 C C . VAL A 1 188 ? -11.638 -17.707 0.774 1.00 79.94 188 VAL A C 1
ATOM 1453 O O . VAL A 1 188 ? -12.298 -17.889 1.795 1.00 79.94 188 VAL A O 1
ATOM 1456 N N . GLY A 1 189 ? -12.201 -17.273 -0.359 1.00 71.56 189 GLY A N 1
ATOM 1457 C CA . GLY A 1 189 ? -13.635 -16.984 -0.464 1.00 71.56 189 GLY A CA 1
ATOM 1458 C C . GLY A 1 189 ? -14.530 -18.190 -0.147 1.00 71.56 189 GLY A C 1
ATOM 1459 O O . GLY A 1 189 ? -15.569 -18.032 0.492 1.00 71.56 189 GLY A O 1
ATOM 1460 N N . LYS A 1 190 ? -14.114 -19.405 -0.532 1.00 73.94 190 LYS A N 1
ATOM 1461 C CA . LYS A 1 190 ? -14.837 -20.646 -0.199 1.00 73.94 190 LYS A CA 1
ATOM 1462 C C . LYS A 1 190 ? -14.731 -20.993 1.285 1.00 73.94 190 LYS A C 1
ATOM 1464 O O . LYS A 1 190 ? -15.736 -21.369 1.880 1.00 73.94 190 LYS A O 1
ATOM 1469 N N . ALA A 1 191 ? -13.543 -20.854 1.874 1.00 68.75 191 ALA A N 1
ATOM 1470 C CA . ALA A 1 191 ? -13.308 -21.164 3.285 1.00 68.75 191 ALA A CA 1
ATOM 1471 C C . ALA A 1 191 ? -14.104 -20.234 4.218 1.00 68.75 191 ALA A C 1
ATOM 1473 O O . ALA A 1 191 ? -14.771 -20.702 5.138 1.00 68.75 191 ALA A O 1
ATOM 1474 N N . VAL A 1 192 ? -14.119 -18.928 3.926 1.00 65.38 192 VAL A N 1
ATOM 1475 C CA . VAL A 1 192 ? -14.901 -17.940 4.692 1.00 65.38 192 VAL A CA 1
ATOM 1476 C C . VAL A 1 192 ? -16.407 -18.206 4.569 1.00 65.38 192 VAL A C 1
ATOM 1478 O O . VAL A 1 192 ? -17.132 -18.116 5.557 1.00 65.38 192 VAL A O 1
ATOM 1481 N N . GLY A 1 193 ? -16.887 -18.594 3.382 1.00 61.28 193 GLY A N 1
ATOM 1482 C CA . GLY A 1 193 ? -18.295 -18.948 3.166 1.00 61.28 193 GLY A CA 1
ATOM 1483 C C . GLY A 1 193 ? -18.745 -20.238 3.866 1.00 61.28 193 GLY A C 1
ATOM 1484 O O . GLY A 1 193 ? -19.939 -20.409 4.099 1.00 61.28 193 GLY A O 1
ATOM 1485 N N . ALA A 1 194 ? -17.813 -21.128 4.218 1.00 61.66 194 ALA A N 1
ATOM 1486 C CA . ALA A 1 194 ? -18.096 -22.394 4.896 1.00 61.66 194 ALA A CA 1
ATOM 1487 C C . ALA A 1 194 ? -18.166 -22.278 6.433 1.00 61.66 194 ALA A C 1
ATOM 1489 O O . ALA A 1 194 ? -18.485 -23.263 7.094 1.00 61.66 194 ALA A O 1
ATOM 1490 N N . GLY A 1 195 ? -17.901 -21.096 7.007 1.00 57.34 195 GLY A N 1
ATOM 1491 C CA . GLY A 1 195 ? -17.985 -20.859 8.455 1.00 57.34 195 GLY A CA 1
ATOM 1492 C C . GLY A 1 195 ? -16.824 -21.432 9.277 1.00 57.34 195 GLY A C 1
ATOM 1493 O O . GLY A 1 195 ? -16.896 -21.422 10.502 1.00 57.34 195 GLY A O 1
ATOM 1494 N N . ASP A 1 196 ? -15.750 -21.895 8.631 1.00 53.66 196 ASP A N 1
ATOM 1495 C CA . ASP A 1 196 ? -14.572 -22.497 9.277 1.00 53.66 196 ASP A CA 1
ATOM 1496 C C . ASP A 1 196 ? -13.507 -21.426 9.603 1.00 53.66 196 ASP A C 1
ATOM 1498 O O . ASP A 1 196 ? -12.357 -21.459 9.157 1.00 53.66 196 ASP A O 1
ATOM 1502 N N . ALA A 1 197 ? -13.939 -20.378 10.309 1.00 52.12 197 ALA A N 1
ATOM 1503 C CA . ALA A 1 197 ? -13.131 -19.206 10.634 1.00 52.12 197 ALA A CA 1
ATOM 1504 C C . ALA A 1 197 ? -12.383 -19.401 11.964 1.00 52.12 197 ALA A C 1
ATOM 1506 O O . ALA A 1 197 ? -12.810 -18.915 13.007 1.00 52.12 197 ALA A O 1
ATOM 1507 N N . GLY A 1 198 ? -11.258 -20.119 11.937 1.00 51.09 198 GLY A N 1
ATOM 1508 C CA . GLY A 1 198 ? -10.226 -19.945 12.971 1.00 51.09 198 GLY A CA 1
ATOM 1509 C C . GLY A 1 198 ? -9.532 -18.574 12.852 1.00 51.09 198 GLY A C 1
ATOM 1510 O O . GLY A 1 198 ? -9.764 -17.843 11.895 1.00 51.09 198 GLY A O 1
ATOM 1511 N N . ASP A 1 199 ? -8.616 -18.234 13.761 1.00 55.69 199 ASP A N 1
ATOM 1512 C CA . ASP A 1 199 ? -7.771 -17.022 13.682 1.00 55.69 199 ASP A CA 1
ATOM 1513 C C . ASP A 1 199 ? -6.702 -16.995 12.551 1.00 55.69 199 ASP A C 1
ATOM 1515 O O . ASP A 1 199 ? -6.497 -15.939 11.941 1.00 55.69 199 ASP A O 1
ATOM 1519 N N . PRO A 1 200 ? -6.013 -18.101 12.175 1.00 59.59 200 PRO A N 1
ATOM 1520 C CA . PRO A 1 200 ? -5.030 -18.072 11.081 1.00 59.59 200 PRO A CA 1
ATOM 1521 C C . PRO A 1 200 ? -5.560 -17.706 9.669 1.00 59.59 200 PRO A C 1
ATOM 1523 O O . PRO A 1 200 ? -4.779 -17.143 8.891 1.00 59.59 200 PRO A O 1
ATOM 1526 N N . PRO A 1 201 ? -6.829 -17.955 9.269 1.00 74.50 201 PRO A N 1
ATOM 1527 C CA . PRO A 1 201 ? -7.339 -17.508 7.973 1.00 74.50 201 PRO A CA 1
ATOM 1528 C C . PRO A 1 201 ? -7.528 -15.992 7.863 1.00 74.50 201 PRO A C 1
ATOM 1530 O O . PRO A 1 201 ? -7.455 -15.495 6.741 1.00 74.50 201 PRO A O 1
ATOM 1533 N N . LEU A 1 202 ? -7.710 -15.237 8.956 1.00 82.50 202 LEU A N 1
ATOM 1534 C CA . LEU A 1 202 ? -7.968 -13.792 8.858 1.00 82.50 202 LEU A CA 1
ATOM 1535 C C . LEU A 1 202 ? -6.746 -13.039 8.326 1.00 82.50 202 LEU A C 1
ATOM 1537 O O . LEU A 1 202 ? -6.841 -12.306 7.344 1.00 82.50 202 LEU A O 1
ATOM 1541 N N . VAL A 1 203 ? -5.571 -13.272 8.913 1.00 84.94 203 VAL A N 1
ATOM 1542 C CA . VAL A 1 203 ? -4.327 -12.612 8.486 1.00 84.94 203 VAL A CA 1
ATOM 1543 C C . VAL A 1 203 ? -3.969 -13.002 7.047 1.00 84.94 203 VAL A C 1
ATOM 1545 O O . VAL A 1 203 ? -3.542 -12.154 6.261 1.00 84.94 203 VAL A O 1
ATOM 1548 N N . ARG A 1 204 ? -4.204 -14.263 6.657 1.00 86.75 204 ARG A N 1
ATOM 1549 C CA . ARG A 1 204 ? -4.019 -14.719 5.269 1.00 86.75 204 ARG A CA 1
ATOM 1550 C C . ARG A 1 204 ? -5.033 -14.080 4.313 1.00 86.75 204 ARG A C 1
ATOM 1552 O O . ARG A 1 204 ? -4.661 -13.694 3.206 1.00 86.75 204 ARG A O 1
ATOM 1559 N N . ALA A 1 205 ? -6.287 -13.916 4.728 1.00 89.50 205 ALA A N 1
ATOM 1560 C CA . ALA A 1 205 ? -7.305 -13.218 3.948 1.00 89.50 205 ALA A CA 1
ATOM 1561 C C . ALA A 1 205 ? -6.943 -11.736 3.765 1.00 89.50 205 ALA A C 1
ATOM 1563 O O . ALA A 1 205 ? -7.007 -11.225 2.646 1.00 89.50 205 ALA A O 1
ATOM 1564 N N . VAL A 1 206 ? -6.453 -11.071 4.816 1.00 92.00 206 VAL A N 1
ATOM 1565 C CA . VAL A 1 206 ? -5.932 -9.697 4.750 1.00 92.00 206 VAL A CA 1
ATOM 1566 C C . VAL A 1 206 ? -4.687 -9.621 3.865 1.00 92.00 206 VAL A C 1
ATOM 1568 O O . VAL A 1 206 ? -4.549 -8.690 3.075 1.00 92.00 206 VAL A O 1
ATOM 1571 N N . ALA A 1 207 ? -3.796 -10.611 3.908 1.00 92.06 207 ALA A N 1
ATOM 1572 C CA . ALA A 1 207 ? -2.676 -10.696 2.972 1.00 92.06 207 ALA A CA 1
ATOM 1573 C C . ALA A 1 207 ? -3.135 -10.782 1.508 1.00 92.06 207 ALA A C 1
ATOM 1575 O O . ALA A 1 207 ? -2.447 -10.285 0.630 1.00 92.06 207 ALA A O 1
ATOM 1576 N N . LEU A 1 208 ? -4.314 -11.319 1.199 1.00 90.88 208 LEU A N 1
ATOM 1577 C CA . LEU A 1 208 ? -4.792 -11.431 -0.186 1.00 90.88 208 LEU A CA 1
ATOM 1578 C C . LEU A 1 208 ? -5.688 -10.273 -0.646 1.00 90.88 208 LEU A C 1
ATOM 1580 O O . LEU A 1 208 ? -5.646 -9.890 -1.824 1.00 90.88 208 LEU A O 1
ATOM 1584 N N . HIS A 1 209 ? -6.499 -9.737 0.267 1.00 89.50 209 HIS A N 1
ATOM 1585 C CA . HIS A 1 209 ? -7.567 -8.768 -0.009 1.00 89.50 209 HIS A CA 1
ATOM 1586 C C . HIS A 1 209 ? -7.385 -7.421 0.717 1.00 89.50 209 HIS A C 1
ATOM 1588 O O . HIS A 1 209 ? -8.162 -6.487 0.510 1.00 89.50 209 HIS A O 1
ATOM 1594 N N . GLY A 1 210 ? -6.357 -7.279 1.553 1.00 93.00 210 GLY A N 1
ATOM 1595 C CA . GLY A 1 210 ? -6.137 -6.096 2.382 1.00 93.00 210 GLY A CA 1
ATOM 1596 C C . GLY A 1 210 ? -7.218 -5.940 3.451 1.00 93.00 210 GLY A C 1
ATOM 1597 O O . GLY A 1 210 ? -7.831 -6.916 3.879 1.00 93.00 210 GLY A O 1
ATOM 1598 N N . LEU A 1 211 ? -7.495 -4.697 3.855 1.00 93.19 211 LEU A N 1
ATOM 1599 C CA . LEU A 1 211 ? -8.521 -4.404 4.866 1.00 93.19 211 LEU A CA 1
ATOM 1600 C C . LEU A 1 211 ? -9.939 -4.813 4.437 1.00 93.19 211 LEU A C 1
ATOM 1602 O O . LEU A 1 211 ? -10.802 -4.968 5.290 1.00 93.19 211 LEU A O 1
ATOM 1606 N N . SER A 1 212 ? -10.187 -5.034 3.141 1.00 91.94 212 SER A N 1
ATOM 1607 C CA . SER A 1 212 ? -11.498 -5.494 2.658 1.00 91.94 212 SER A CA 1
ATOM 1608 C C . SER A 1 212 ? -11.854 -6.921 3.091 1.00 91.94 212 SER A C 1
ATOM 1610 O O . SER A 1 212 ? -13.012 -7.314 2.975 1.00 91.94 212 SER A O 1
ATOM 1612 N N . ALA A 1 213 ? -10.876 -7.685 3.595 1.00 90.31 213 ALA A N 1
ATOM 1613 C CA . ALA A 1 213 ? -11.104 -9.000 4.188 1.00 90.31 213 ALA A CA 1
ATOM 1614 C C . ALA A 1 213 ? -11.734 -8.936 5.586 1.00 90.31 213 ALA A C 1
ATOM 1616 O O . ALA A 1 213 ? -12.260 -9.939 6.062 1.00 90.31 213 ALA A O 1
ATOM 1617 N N . LEU A 1 214 ? -11.620 -7.792 6.264 1.00 91.00 214 LEU A N 1
ATOM 1618 C CA . LEU A 1 214 ? -12.091 -7.629 7.632 1.00 91.00 214 LEU A CA 1
ATOM 1619 C C . LEU A 1 214 ? -13.607 -7.367 7.660 1.00 91.00 214 LEU A C 1
ATOM 1621 O O . LEU A 1 214 ? -14.157 -6.801 6.707 1.00 91.00 214 LEU A O 1
ATOM 1625 N N . PRO A 1 215 ? -14.289 -7.719 8.765 1.00 91.38 215 PRO A N 1
ATOM 1626 C CA . PRO A 1 215 ? -15.662 -7.293 9.013 1.00 91.38 215 PRO A CA 1
ATOM 1627 C C . PRO A 1 215 ? -15.822 -5.771 8.895 1.00 91.38 215 PRO A C 1
ATOM 1629 O O . PRO A 1 215 ? -14.911 -5.003 9.203 1.00 91.38 215 PRO A O 1
ATOM 1632 N N . LYS A 1 216 ? -16.994 -5.307 8.447 1.00 92.19 216 LYS A N 1
ATOM 1633 C CA . LYS A 1 216 ? -17.246 -3.867 8.229 1.00 92.19 216 LYS A CA 1
ATOM 1634 C C . LYS A 1 216 ? -17.219 -3.047 9.520 1.00 92.19 216 LYS A C 1
ATOM 1636 O O . LYS A 1 216 ? -16.966 -1.849 9.472 1.00 92.19 216 LYS A O 1
ATOM 1641 N N . ASP A 1 217 ? -17.529 -3.693 10.633 1.00 92.75 217 ASP A N 1
ATOM 1642 C CA . ASP A 1 217 ? -17.518 -3.167 11.994 1.00 92.75 217 ASP A CA 1
ATOM 1643 C C . ASP A 1 217 ? -16.139 -3.251 12.660 1.00 92.75 217 ASP A C 1
ATOM 1645 O O . ASP A 1 217 ? -15.966 -2.725 13.753 1.00 92.75 217 ASP A O 1
ATOM 1649 N N . HIS A 1 218 ? -15.144 -3.847 11.999 1.00 94.56 218 HIS A N 1
ATOM 1650 C CA . HIS A 1 218 ? -13.786 -3.918 12.518 1.00 94.56 218 HIS A CA 1
ATOM 1651 C C . HIS A 1 218 ? -13.173 -2.514 12.659 1.00 94.56 218 HIS A C 1
ATOM 1653 O O . HIS A 1 218 ? -13.183 -1.725 11.711 1.00 94.56 218 HIS A O 1
ATOM 1659 N N . ASP A 1 219 ? -12.535 -2.227 13.799 1.00 95.81 219 ASP A N 1
ATOM 1660 C CA . ASP A 1 219 ? -12.042 -0.884 14.143 1.00 95.81 219 ASP A CA 1
ATOM 1661 C C . ASP A 1 219 ? -11.120 -0.272 13.078 1.00 95.81 219 ASP A C 1
ATOM 1663 O O . ASP A 1 219 ? -11.275 0.891 12.720 1.00 95.81 219 ASP A O 1
ATOM 1667 N N . LEU A 1 220 ? -10.181 -1.045 12.518 1.00 95.25 220 LEU A N 1
ATOM 1668 C CA . LEU A 1 220 ? -9.319 -0.599 11.412 1.00 95.25 220 LEU A CA 1
ATOM 1669 C C . LEU A 1 220 ? -10.089 -0.198 10.142 1.00 95.25 220 LEU A C 1
ATOM 1671 O O . LEU A 1 220 ? -9.696 0.757 9.465 1.00 95.25 220 LEU A O 1
ATOM 1675 N N . VAL A 1 221 ? -11.171 -0.906 9.806 1.00 96.12 221 VAL A N 1
ATOM 1676 C CA . VAL A 1 221 ? -12.030 -0.578 8.657 1.00 96.12 221 VAL A CA 1
ATOM 1677 C C . VAL A 1 221 ? -12.799 0.704 8.941 1.00 96.12 221 VAL A C 1
ATOM 1679 O O . VAL A 1 221 ? -12.788 1.617 8.114 1.00 96.12 221 VAL A O 1
ATOM 1682 N N . VAL A 1 222 ? -13.394 0.807 10.131 1.00 96.81 222 VAL A N 1
ATOM 1683 C CA . VAL A 1 222 ? -14.117 2.003 10.579 1.00 96.81 222 VAL A CA 1
ATOM 1684 C C . VAL A 1 222 ? -13.186 3.217 10.605 1.00 96.81 222 VAL A C 1
ATOM 1686 O O . VAL A 1 222 ? -13.515 4.255 10.036 1.00 96.81 222 VAL A O 1
ATOM 1689 N N . ALA A 1 223 ? -11.993 3.083 11.183 1.00 96.38 223 ALA A N 1
ATOM 1690 C CA . ALA A 1 223 ? -10.997 4.145 11.244 1.00 96.38 223 ALA A CA 1
ATOM 1691 C C . ALA A 1 223 ? -10.559 4.596 9.841 1.00 96.38 223 ALA A C 1
ATOM 1693 O O . ALA A 1 223 ? -10.470 5.795 9.575 1.00 96.38 223 ALA A O 1
ATOM 1694 N N . THR A 1 224 ? -10.325 3.653 8.922 1.00 96.81 224 THR A N 1
ATOM 1695 C CA . THR A 1 224 ? -9.944 3.975 7.537 1.00 96.81 224 THR 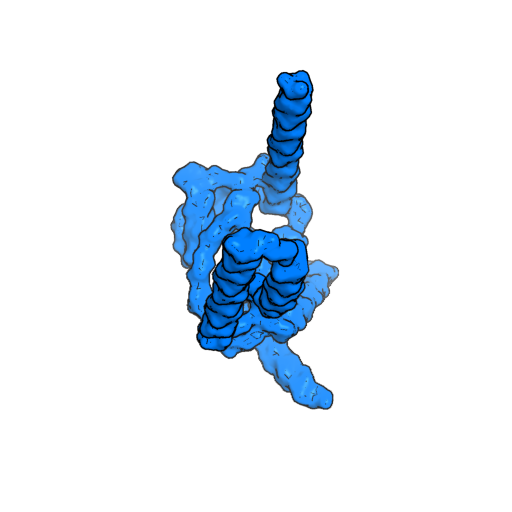A CA 1
ATOM 1696 C C . THR A 1 224 ? -11.060 4.733 6.827 1.00 96.81 224 THR A C 1
ATOM 1698 O O . THR A 1 224 ? -10.809 5.798 6.269 1.00 96.81 224 THR A O 1
ATOM 1701 N N . ALA A 1 225 ? -12.301 4.250 6.920 1.00 96.62 225 ALA A N 1
ATOM 1702 C CA . ALA A 1 225 ? -13.454 4.910 6.319 1.00 96.62 225 ALA A CA 1
ATOM 1703 C C . ALA A 1 225 ? -13.675 6.327 6.882 1.00 96.62 225 ALA A C 1
ATOM 1705 O O . ALA A 1 225 ? -13.944 7.259 6.120 1.00 96.62 225 ALA A O 1
ATOM 1706 N N . THR A 1 226 ? -13.524 6.516 8.199 1.00 97.12 226 THR A N 1
ATOM 1707 C CA . THR A 1 226 ? -13.627 7.841 8.830 1.00 97.12 226 THR A CA 1
ATOM 1708 C C . THR A 1 226 ? -12.528 8.784 8.339 1.00 97.12 226 THR 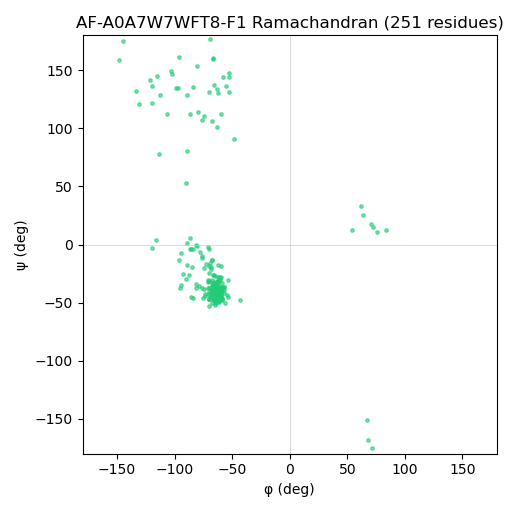A C 1
ATOM 1710 O O . THR A 1 226 ? -12.825 9.921 7.966 1.00 97.12 226 THR A O 1
ATOM 1713 N N . ALA A 1 227 ? -11.275 8.320 8.300 1.00 96.00 227 ALA A N 1
ATOM 1714 C CA . ALA A 1 227 ? -10.145 9.132 7.854 1.00 96.00 227 ALA A CA 1
ATOM 1715 C C . ALA A 1 227 ? -10.281 9.542 6.379 1.00 96.00 227 ALA A C 1
ATOM 1717 O O . ALA A 1 227 ? -10.110 10.714 6.053 1.00 96.00 227 ALA A O 1
ATOM 1718 N N . GLU A 1 228 ? -10.674 8.619 5.497 1.00 95.62 228 GLU A N 1
ATOM 1719 C CA . GLU A 1 228 ? -10.917 8.916 4.079 1.00 95.62 228 GLU A CA 1
ATOM 1720 C C . GLU A 1 228 ? -12.051 9.932 3.882 1.00 95.62 228 GLU A C 1
ATOM 1722 O O . GLU A 1 228 ? -11.951 10.833 3.044 1.00 95.62 228 GLU A O 1
ATOM 1727 N N . ALA A 1 229 ? -13.132 9.821 4.662 1.00 96.44 229 ALA A N 1
ATOM 1728 C CA . ALA A 1 229 ? -14.238 10.770 4.604 1.00 96.44 229 ALA A CA 1
ATOM 1729 C C . ALA A 1 229 ? -13.806 12.184 5.031 1.00 96.44 229 ALA A C 1
ATOM 1731 O O . ALA A 1 229 ? -14.226 13.170 4.419 1.00 96.44 229 ALA A O 1
ATOM 1732 N N . GLU A 1 230 ? -12.967 12.297 6.060 1.00 95.38 230 GLU A N 1
ATOM 1733 C CA . GLU A 1 230 ? -12.417 13.574 6.522 1.00 95.38 230 GLU A CA 1
ATOM 1734 C C . GLU A 1 230 ? -11.413 14.170 5.523 1.00 95.38 230 GLU A C 1
ATOM 1736 O O . GLU A 1 230 ? -11.492 15.361 5.200 1.00 95.38 230 GLU A O 1
ATOM 1741 N N . ASP A 1 231 ? -10.512 13.352 4.978 1.00 93.81 231 ASP A N 1
ATOM 1742 C CA . ASP A 1 231 ? -9.534 13.780 3.975 1.00 93.81 231 ASP A CA 1
ATOM 1743 C C . ASP A 1 231 ? -10.237 14.281 2.705 1.00 93.81 231 ASP A C 1
ATOM 1745 O O . ASP A 1 231 ? -9.882 15.335 2.168 1.00 93.81 231 ASP A O 1
ATOM 1749 N N . ARG A 1 232 ? -11.316 13.611 2.281 1.00 95.56 232 ARG A N 1
ATOM 1750 C CA . ARG A 1 232 ? -12.149 14.060 1.159 1.00 95.56 232 ARG A CA 1
ATOM 1751 C C . ARG A 1 232 ? -12.825 15.403 1.433 1.00 95.56 232 ARG A C 1
ATOM 1753 O O . ARG A 1 232 ? -12.775 16.284 0.579 1.00 95.56 232 ARG A O 1
ATOM 1760 N N . ARG A 1 233 ? -13.406 15.596 2.624 1.00 96.31 233 ARG A N 1
ATOM 1761 C CA . ARG A 1 233 ? -14.000 16.891 3.020 1.00 96.31 233 ARG A CA 1
ATOM 1762 C C . ARG A 1 233 ? -12.963 18.011 3.009 1.00 96.31 233 ARG A C 1
ATOM 1764 O O . ARG A 1 233 ? -13.241 19.097 2.507 1.00 96.31 233 ARG A O 1
ATOM 1771 N N . THR A 1 234 ? -11.771 17.729 3.530 1.00 95.75 234 THR A N 1
ATOM 1772 C CA . THR A 1 234 ? -10.657 18.685 3.574 1.00 95.75 234 THR A CA 1
ATOM 1773 C C . THR A 1 234 ? -10.216 19.071 2.163 1.00 95.75 234 THR A C 1
ATOM 1775 O O . THR A 1 234 ? -10.031 20.251 1.866 1.00 95.75 234 THR A O 1
ATOM 1778 N N . PHE A 1 235 ? -10.095 18.088 1.269 1.00 95.75 235 PHE A N 1
ATOM 1779 C CA . PHE A 1 235 ? -9.766 18.323 -0.132 1.00 95.75 235 PHE A CA 1
ATOM 1780 C C . PHE A 1 235 ? -10.837 19.160 -0.845 1.00 95.75 235 PHE A C 1
ATOM 1782 O O . PHE A 1 235 ? -10.502 20.145 -1.504 1.00 95.75 235 PHE A O 1
ATOM 1789 N N . ASP A 1 236 ? -12.118 18.829 -0.674 1.00 97.56 236 ASP A N 1
ATOM 1790 C CA . ASP A 1 236 ? -13.226 19.566 -1.289 1.00 97.56 236 ASP A CA 1
ATOM 1791 C C . ASP A 1 236 ? -13.268 21.028 -0.811 1.00 97.56 236 ASP A C 1
ATOM 1793 O O . ASP A 1 236 ? -13.487 21.947 -1.608 1.00 97.56 236 ASP A O 1
ATOM 1797 N N . GLU A 1 237 ? -12.989 21.274 0.473 1.00 97.88 237 GLU A N 1
ATOM 1798 C CA . GLU A 1 237 ? -12.902 22.628 1.017 1.00 97.88 237 GLU A CA 1
ATOM 1799 C C . GLU A 1 237 ? -11.720 23.411 0.428 1.00 97.88 237 GLU A C 1
ATOM 1801 O O . GLU A 1 237 ? -11.883 24.575 0.046 1.00 97.88 237 GLU A O 1
ATOM 1806 N N . LEU A 1 238 ? -10.549 22.781 0.301 1.00 97.75 238 LEU A N 1
ATOM 1807 C CA . LEU A 1 238 ? -9.379 23.389 -0.337 1.00 97.75 238 LEU A CA 1
ATOM 1808 C C . LEU A 1 238 ? -9.659 23.734 -1.803 1.00 97.75 238 LEU A C 1
ATOM 1810 O O . LEU A 1 238 ? -9.362 24.847 -2.243 1.00 97.75 238 LEU A O 1
ATOM 1814 N N . MET A 1 239 ? -10.286 22.823 -2.548 1.00 97.31 239 MET A N 1
ATOM 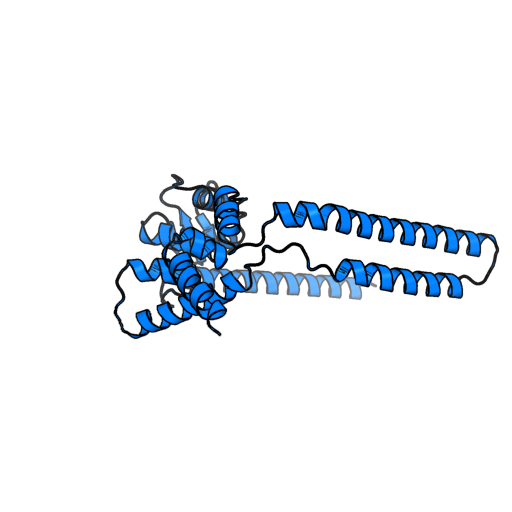1815 C CA . MET A 1 239 ? -10.650 23.051 -3.948 1.00 97.31 239 MET A CA 1
ATOM 1816 C C . MET A 1 239 ? -11.691 24.162 -4.101 1.00 97.31 239 MET A C 1
ATOM 1818 O O . MET A 1 23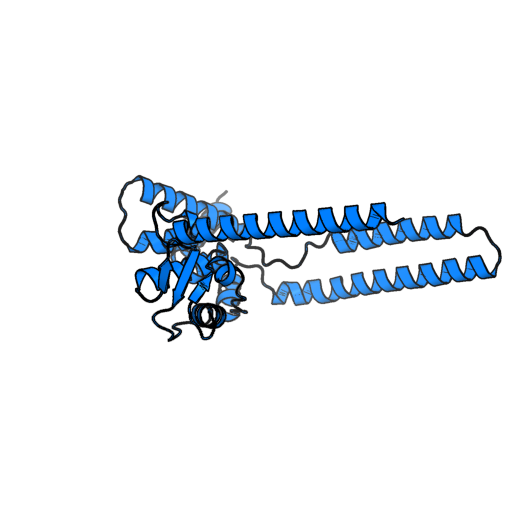9 ? -11.599 24.962 -5.037 1.00 97.31 239 MET A O 1
ATOM 1822 N N . ARG A 1 240 ? -12.648 24.261 -3.171 1.00 98.06 240 ARG A N 1
ATOM 1823 C CA . ARG A 1 240 ? -13.602 25.375 -3.123 1.00 98.06 240 ARG A CA 1
ATOM 1824 C C . ARG A 1 240 ? -12.886 26.708 -2.898 1.00 98.06 240 ARG A C 1
ATOM 1826 O O . ARG A 1 240 ? -13.094 27.631 -3.680 1.00 98.06 240 ARG A O 1
ATOM 1833 N N . ARG A 1 241 ? -11.988 26.788 -1.908 1.00 97.88 241 ARG A N 1
ATOM 1834 C CA . ARG A 1 241 ? -11.201 28.005 -1.624 1.00 97.88 241 ARG A CA 1
ATOM 1835 C C . ARG A 1 241 ? -10.336 28.426 -2.813 1.00 97.88 241 ARG A C 1
ATOM 1837 O O . ARG A 1 241 ? -10.271 29.608 -3.135 1.00 97.88 241 ARG A O 1
ATOM 1844 N N . HIS A 1 242 ? -9.702 27.470 -3.495 1.00 97.06 242 HIS A N 1
ATOM 1845 C CA . HIS A 1 242 ? -8.922 27.754 -4.702 1.00 97.06 242 HIS A CA 1
ATOM 1846 C C . HIS A 1 242 ? -9.784 28.311 -5.840 1.00 97.06 242 HIS A C 1
ATOM 1848 O O . HIS A 1 242 ? -9.356 29.237 -6.529 1.00 97.06 242 HIS A O 1
ATOM 1854 N N . ARG A 1 243 ? -11.000 27.784 -6.023 1.00 97.12 243 ARG A N 1
ATOM 1855 C CA . ARG A 1 243 ? -11.940 28.282 -7.034 1.00 97.12 243 ARG A CA 1
ATOM 1856 C C . ARG A 1 243 ? -12.407 29.704 -6.721 1.00 97.12 243 ARG A C 1
ATOM 1858 O O . ARG A 1 243 ? -12.331 30.565 -7.589 1.00 97.12 243 ARG A O 1
ATOM 1865 N N . GLU A 1 244 ? -12.800 29.965 -5.477 1.00 97.19 244 GLU A N 1
ATOM 1866 C CA . GLU A 1 244 ? -13.215 31.298 -5.017 1.00 97.19 244 GLU A CA 1
ATOM 1867 C C . GLU A 1 244 ? -12.087 32.333 -5.171 1.00 97.19 244 GLU A C 1
ATOM 1869 O O . GLU A 1 244 ? -12.323 33.459 -5.614 1.00 97.19 244 GLU A O 1
ATOM 1874 N N . ALA A 1 245 ? -10.839 31.949 -4.878 1.00 96.38 245 ALA A N 1
ATOM 1875 C CA . ALA A 1 245 ? -9.676 32.813 -5.068 1.00 96.38 245 ALA A CA 1
ATOM 1876 C C . ALA A 1 245 ? -9.417 33.139 -6.551 1.00 96.38 245 ALA A C 1
ATOM 1878 O O . ALA A 1 245 ? -9.128 34.291 -6.882 1.00 96.38 245 ALA A O 1
ATOM 1879 N N . ALA A 1 246 ? -9.552 32.154 -7.444 1.00 95.50 246 ALA A N 1
ATOM 1880 C CA . ALA A 1 246 ? -9.385 32.351 -8.884 1.00 95.50 246 ALA A CA 1
ATOM 1881 C C . ALA A 1 246 ? -10.476 33.267 -9.468 1.00 95.50 246 ALA A C 1
ATOM 1883 O O . ALA A 1 246 ? -10.177 34.186 -10.230 1.00 95.50 246 ALA A O 1
ATOM 1884 N N . GLU A 1 247 ? -11.733 33.080 -9.057 1.00 96.50 247 GLU A N 1
ATOM 1885 C CA . GLU A 1 247 ? -12.844 33.953 -9.458 1.00 96.50 247 GLU A CA 1
ATOM 1886 C C . GLU A 1 247 ? -12.675 35.381 -8.917 1.00 96.50 247 GLU A C 1
ATOM 1888 O O . GLU A 1 247 ? -12.934 36.357 -9.625 1.00 96.50 247 GLU A O 1
ATOM 1893 N N . GLY A 1 248 ? -12.183 35.523 -7.683 1.00 95.12 248 GLY A N 1
ATOM 1894 C CA . GLY A 1 248 ? -11.864 36.819 -7.087 1.00 95.12 248 GLY A CA 1
ATOM 1895 C C . GLY A 1 248 ? -10.739 37.566 -7.811 1.00 95.12 248 GLY A C 1
ATOM 1896 O O . GLY A 1 248 ? -10.771 38.795 -7.872 1.00 95.12 248 GLY A O 1
ATOM 1897 N N . GLN A 1 249 ? -9.763 36.852 -8.382 1.00 92.56 249 GLN A N 1
ATOM 1898 C CA . GLN A 1 249 ? -8.720 37.445 -9.227 1.00 92.56 249 GLN A CA 1
ATOM 1899 C C . GLN A 1 249 ? -9.263 37.852 -10.599 1.00 92.56 249 GLN A C 1
ATOM 1901 O O . GLN A 1 249 ? -8.972 38.955 -11.051 1.00 92.56 249 GLN A O 1
ATOM 1906 N N . ALA A 1 250 ? -10.100 37.020 -11.226 1.00 89.81 250 ALA A N 1
ATOM 1907 C CA . ALA A 1 250 ? -10.690 37.315 -12.532 1.00 89.81 250 ALA A CA 1
ATOM 1908 C C . ALA A 1 250 ? -11.590 38.561 -12.523 1.00 89.81 250 ALA A C 1
ATOM 1910 O O . ALA A 1 250 ? -11.657 39.263 -13.518 1.00 89.81 250 ALA A O 1
ATOM 1911 N N . ARG A 1 251 ? -12.252 38.873 -11.399 1.00 89.56 251 ARG A N 1
ATOM 1912 C CA . ARG A 1 251 ? -13.089 40.083 -11.264 1.00 89.56 251 ARG A CA 1
ATOM 1913 C C . ARG A 1 251 ? -12.304 41.387 -11.085 1.00 89.56 251 ARG A C 1
ATOM 1915 O O . ARG A 1 251 ? -12.916 42.450 -11.076 1.00 89.56 251 ARG A O 1
ATOM 1922 N N . LYS A 1 252 ? -10.987 41.322 -10.860 1.00 84.88 252 LYS A N 1
ATOM 1923 C CA . LYS A 1 252 ? -10.130 42.507 -10.671 1.00 84.88 252 LYS A CA 1
ATOM 1924 C C . LYS A 1 252 ? -9.454 42.984 -11.961 1.00 84.88 252 LYS A C 1
ATOM 1926 O O . LYS A 1 252 ? -8.826 44.040 -11.925 1.00 84.88 252 LYS A O 1
ATOM 1931 N N . TYR A 1 253 ? -9.575 42.225 -13.046 1.00 71.25 253 TYR A N 1
ATOM 1932 C CA . TYR A 1 253 ? -9.071 42.550 -14.381 1.00 71.25 253 TYR A CA 1
ATOM 1933 C C . TYR A 1 253 ? -10.240 42.761 -15.339 1.00 71.25 253 TYR A C 1
ATOM 1935 O O . TYR A 1 253 ? -10.073 43.584 -16.263 1.00 71.25 253 TYR A O 1
#

Solvent-accessible surface area (backbone atoms only — not comparable to full-atom values): 13824 Å² total; per-residue (Å²): 118,65,70,66,48,59,55,45,61,55,45,57,52,54,58,72,71,43,52,61,61,58,44,2,51,71,54,72,14,39,69,44,29,50,53,49,53,33,34,79,68,68,28,31,48,56,36,75,84,6,35,31,33,54,71,56,84,77,60,89,45,68,54,51,37,31,45,53,57,60,28,41,96,76,25,51,34,50,45,64,57,51,76,63,42,72,57,72,83,59,65,67,62,51,48,50,37,24,76,71,55,35,28,65,53,57,69,62,44,50,68,61,43,45,64,52,54,50,48,49,49,50,49,51,51,51,52,49,51,52,41,52,52,52,52,54,52,32,55,75,67,75,45,82,53,66,64,62,51,54,53,39,53,52,53,49,51,57,52,47,52,62,54,66,68,52,73,77,96,62,94,49,59,26,76,61,32,52,53,50,52,52,50,53,51,54,52,50,55,52,44,61,74,67,69,72,75,58,75,75,59,53,59,49,39,15,9,62,55,17,64,76,56,51,59,79,84,36,49,66,45,40,8,42,55,40,30,53,54,50,53,50,51,53,49,53,51,52,54,49,51,54,48,54,51,53,53,59,52,61,73,75,110

Secondary structure (DSSP, 8-state):
--HHHHHHHHHHHHHHTS-HHHHHHHHT-HHHHHHHHHHHTTSEEE-TTSEEEES----SSHHHHHHHHHHTTTTEEEHHHHHH------HHHHHHHHHTTSB--HHHHHHHHHHHHHHHHHHHHHHHHHHHHHHHHHHHTT---HHHHHHHHHHHHHHHHHHHTS-----PBPHHHHHHHHHHHHHHHHHHHTT---SHHHHHHHHHHGGGGS-TTSHHHHHHHHHHHHHHHHHHHHHHHHHHHHHHHHTT-